Protein AF-A0A5S5B6H4-F1 (afdb_monomer_lite)

Radius of gyration: 33.31 Å; chains: 1; bounding box: 73×46×117 Å

Structure (mmCIF, N/CA/C/O backbone):
data_AF-A0A5S5B6H4-F1
#
_entry.id   AF-A0A5S5B6H4-F1
#
loop_
_atom_site.group_PDB
_atom_site.id
_atom_site.type_symbol
_atom_site.label_atom_id
_atom_site.label_alt_id
_atom_site.label_comp_id
_atom_site.label_asym_id
_atom_site.label_entity_id
_atom_site.label_seq_id
_atom_site.pdbx_PDB_ins_code
_atom_site.Cartn_x
_atom_site.Cartn_y
_atom_site.Cartn_z
_atom_site.occupancy
_atom_site.B_iso_or_equiv
_atom_site.auth_seq_id
_atom_site.auth_comp_id
_atom_site.auth_asym_id
_atom_site.auth_atom_id
_atom_site.pdbx_PDB_model_num
ATOM 1 N N . MET A 1 1 ? -49.833 -17.329 54.588 1.00 38.34 1 MET A N 1
ATOM 2 C CA . MET A 1 1 ? -49.800 -16.868 53.181 1.00 38.34 1 MET A CA 1
ATOM 3 C C . MET A 1 1 ? -48.352 -16.816 52.715 1.00 38.34 1 MET A C 1
ATOM 5 O O . MET A 1 1 ? -47.607 -15.963 53.179 1.00 38.34 1 MET A O 1
ATOM 9 N N . LYS A 1 2 ? -47.932 -17.776 51.884 1.00 35.75 2 LYS A N 1
ATOM 10 C CA . LYS A 1 2 ? -46.598 -17.816 51.267 1.00 35.75 2 LYS A CA 1
ATOM 11 C C . LYS A 1 2 ? -46.615 -16.893 50.040 1.00 35.75 2 LYS A C 1
ATOM 13 O O . LYS A 1 2 ? -47.523 -17.014 49.225 1.00 35.75 2 LYS A O 1
ATOM 18 N N . LYS A 1 3 ? -45.666 -15.957 49.933 1.00 39.16 3 LYS A N 1
ATOM 19 C CA . LYS A 1 3 ? -45.460 -15.142 48.725 1.00 39.16 3 LYS A CA 1
ATOM 20 C C . LYS A 1 3 ? -44.592 -15.939 47.754 1.00 39.16 3 LYS A C 1
ATOM 22 O O . LYS A 1 3 ? -43.406 -16.125 48.003 1.00 39.16 3 LYS A O 1
ATOM 27 N N . GLU A 1 4 ? -45.201 -16.414 46.679 1.00 37.88 4 GLU A N 1
ATOM 28 C CA . GLU A 1 4 ? -44.508 -16.956 45.513 1.00 37.88 4 GLU A CA 1
ATOM 29 C C . GLU A 1 4 ? -43.954 -15.787 44.691 1.00 37.88 4 GLU A C 1
ATOM 31 O O . GLU A 1 4 ? -44.701 -14.984 44.134 1.00 37.88 4 GLU A O 1
ATOM 36 N N . ILE A 1 5 ? -42.628 -15.660 44.664 1.00 44.09 5 ILE A N 1
ATOM 37 C CA . ILE A 1 5 ? -41.914 -14.759 43.759 1.00 44.09 5 ILE A CA 1
ATOM 38 C C . ILE A 1 5 ? -41.664 -15.562 42.483 1.00 44.09 5 ILE A C 1
ATOM 40 O O . ILE A 1 5 ? -40.770 -16.404 42.438 1.00 44.09 5 ILE A O 1
ATOM 44 N N . GLN A 1 6 ? -42.482 -15.331 41.457 1.00 41.47 6 GLN A N 1
ATOM 45 C CA . GLN A 1 6 ? -42.225 -15.853 40.118 1.00 41.47 6 GLN A CA 1
ATOM 46 C C . GLN A 1 6 ? -41.026 -15.104 39.519 1.00 41.47 6 GLN A C 1
ATOM 48 O O . GLN A 1 6 ? -41.105 -13.914 39.216 1.00 41.47 6 GLN A O 1
ATOM 53 N N . ALA A 1 7 ? -39.897 -15.801 39.384 1.00 40.38 7 ALA A N 1
ATOM 54 C CA . ALA A 1 7 ? -38.716 -15.308 38.688 1.00 40.38 7 ALA A CA 1
ATOM 55 C C . ALA A 1 7 ? -38.906 -15.453 37.167 1.00 40.38 7 ALA A C 1
ATOM 57 O O . ALA A 1 7 ? -38.916 -16.556 36.622 1.00 40.38 7 ALA A O 1
ATOM 58 N N . GLU A 1 8 ? -39.060 -14.318 36.491 1.00 40.09 8 GLU A N 1
ATOM 59 C CA . GLU A 1 8 ? -39.088 -14.178 35.032 1.00 40.09 8 GLU A CA 1
ATOM 60 C C . GLU A 1 8 ? -37.675 -14.439 34.441 1.00 40.09 8 GLU A C 1
ATOM 62 O O . GLU A 1 8 ? -36.687 -13.920 34.974 1.00 40.09 8 GLU A O 1
ATOM 67 N N . PRO A 1 9 ? -37.508 -15.213 33.347 1.00 42.47 9 PRO A N 1
ATOM 68 C CA . PRO A 1 9 ? -36.191 -15.606 32.846 1.00 42.47 9 PRO A CA 1
ATOM 69 C C . PRO A 1 9 ? -35.570 -14.500 31.974 1.00 42.47 9 PRO A C 1
ATOM 71 O O . PRO A 1 9 ? -35.533 -14.588 30.747 1.00 42.47 9 PRO A O 1
ATOM 74 N N . ARG A 1 10 ? -35.041 -13.445 32.598 1.00 47.53 10 ARG A N 1
ATOM 75 C CA . ARG A 1 10 ? -34.295 -12.375 31.913 1.00 47.53 10 ARG A CA 1
ATOM 76 C C . ARG A 1 10 ? -32.783 -12.625 31.920 1.00 47.53 10 ARG A C 1
ATOM 78 O O . ARG A 1 10 ? -32.100 -11.954 32.677 1.00 47.53 10 ARG A O 1
ATOM 85 N N . ASP A 1 11 ? -32.230 -13.524 31.090 1.00 48.94 11 ASP A N 1
ATOM 86 C CA . ASP A 1 11 ? -30.774 -13.411 30.786 1.00 48.94 11 ASP A CA 1
ATOM 87 C C . ASP A 1 11 ? -30.171 -14.210 29.605 1.00 48.94 11 ASP A C 1
ATOM 89 O O . ASP A 1 11 ? -28.954 -14.212 29.431 1.00 48.94 11 ASP A O 1
ATOM 93 N N . LYS A 1 12 ? -30.943 -14.915 28.764 1.00 47.56 12 LYS A N 1
ATOM 94 C CA . LYS A 1 12 ? -30.330 -15.706 27.664 1.00 47.56 12 LYS A CA 1
ATOM 95 C C . LYS A 1 12 ? -30.141 -14.919 26.360 1.00 47.56 12 LYS A C 1
ATOM 97 O O . LYS A 1 12 ? -29.149 -15.105 25.664 1.00 47.56 12 LYS A O 1
ATOM 102 N N . THR A 1 13 ? -31.033 -13.979 26.051 1.00 43.03 13 THR A N 1
ATOM 103 C CA . THR A 1 13 ? -31.027 -13.261 24.761 1.00 43.03 13 THR A CA 1
ATOM 104 C C . THR A 1 13 ? -29.988 -12.130 24.695 1.00 43.03 13 THR A C 1
ATOM 106 O O . THR A 1 13 ? -29.418 -11.885 23.635 1.00 43.03 13 THR A O 1
ATOM 109 N N . ARG A 1 14 ? -29.662 -11.477 25.825 1.00 38.38 14 ARG A N 1
ATOM 110 C CA . ARG A 1 14 ? -28.634 -10.413 25.885 1.00 38.38 14 ARG A CA 1
ATOM 111 C C . ARG A 1 14 ? -27.201 -10.946 25.755 1.00 38.38 14 ARG A C 1
ATOM 113 O O . ARG A 1 14 ? -26.386 -10.299 25.104 1.00 38.38 14 ARG A O 1
ATOM 120 N N . ARG A 1 15 ? -26.903 -12.133 26.303 1.00 43.38 15 ARG A N 1
ATOM 121 C CA . ARG A 1 15 ? -25.577 -12.775 26.174 1.00 43.38 15 ARG A CA 1
ATOM 122 C C . ARG A 1 15 ? -25.281 -13.236 24.744 1.00 43.38 15 ARG A C 1
ATOM 124 O O . ARG A 1 15 ? -24.154 -13.105 24.283 1.00 43.38 15 ARG A O 1
ATOM 131 N N . ASN A 1 16 ? -26.295 -13.699 24.011 1.00 46.00 16 ASN A N 1
ATOM 132 C CA . ASN A 1 16 ? -26.115 -14.152 22.627 1.00 46.00 16 ASN A CA 1
ATOM 133 C C . ASN A 1 16 ? -25.945 -12.987 21.636 1.00 46.00 16 ASN A C 1
ATOM 135 O O . ASN A 1 16 ? -25.190 -13.118 20.673 1.00 46.00 16 ASN A O 1
ATOM 139 N N . MET A 1 17 ? -26.582 -11.832 21.883 1.00 42.19 17 MET A N 1
ATOM 140 C CA . MET A 1 17 ? -26.347 -10.634 21.067 1.00 42.19 17 MET A CA 1
ATOM 141 C C . MET A 1 17 ? -24.938 -10.061 21.257 1.00 42.19 17 MET A C 1
ATOM 143 O O . MET A 1 17 ? -24.352 -9.623 20.270 1.00 42.19 17 MET A O 1
ATOM 147 N N . SER A 1 18 ? -24.355 -10.118 22.465 1.00 62.06 18 SER A N 1
ATOM 148 C CA . SER A 1 18 ? -22.974 -9.653 22.660 1.00 62.06 18 SER A CA 1
ATOM 149 C C . SER A 1 18 ? -21.969 -10.572 21.963 1.00 62.06 18 SER A C 1
ATOM 151 O O . SER A 1 18 ? -21.082 -10.068 21.281 1.00 62.06 18 SER A O 1
ATOM 153 N N . ALA A 1 19 ? -22.150 -11.896 22.038 1.00 60.03 19 ALA A N 1
ATOM 154 C CA . ALA A 1 19 ? -21.276 -12.855 21.365 1.00 60.03 19 ALA A CA 1
ATOM 155 C C . ALA A 1 19 ? -21.307 -12.690 19.837 1.00 60.03 19 ALA A C 1
ATOM 157 O O . ALA A 1 19 ? -20.254 -12.589 19.216 1.00 60.03 19 ALA A O 1
ATOM 158 N N . ALA A 1 20 ? -22.496 -12.575 19.232 1.00 65.06 20 ALA A N 1
ATOM 159 C CA . ALA A 1 20 ? -22.624 -12.365 17.788 1.00 65.06 20 ALA A CA 1
ATOM 160 C C . ALA A 1 20 ? -22.017 -11.024 17.331 1.00 65.06 20 ALA A C 1
ATOM 162 O O . ALA A 1 20 ? -21.309 -10.980 16.329 1.00 65.06 20 ALA A O 1
ATOM 163 N N . GLN A 1 21 ? -22.230 -9.940 18.086 1.00 67.00 21 GLN A N 1
ATOM 164 C CA . GLN A 1 21 ? -21.616 -8.635 17.804 1.00 67.00 21 GLN A CA 1
ATOM 165 C C . GLN A 1 21 ? -20.089 -8.660 17.945 1.00 67.00 21 GLN A C 1
ATOM 167 O O . GLN A 1 21 ? -19.394 -8.026 17.158 1.00 67.00 21 GLN A O 1
ATOM 172 N N . HIS A 1 22 ? -19.560 -9.408 18.916 1.00 68.31 22 HIS A N 1
ATOM 173 C CA . HIS A 1 22 ? -18.116 -9.572 19.089 1.00 68.31 22 HIS A CA 1
ATOM 174 C C . HIS A 1 22 ? -17.508 -10.406 17.957 1.00 68.31 22 HIS A C 1
ATOM 176 O O . HIS A 1 22 ? -16.483 -10.008 17.406 1.00 68.31 22 HIS A O 1
ATOM 182 N N . VAL A 1 23 ? -18.161 -11.506 17.560 1.00 69.69 23 VAL A N 1
ATOM 183 C CA . VAL A 1 23 ? -17.739 -12.354 16.429 1.00 69.69 23 VAL A CA 1
ATOM 184 C C . VAL A 1 23 ? -17.706 -11.567 15.117 1.00 69.69 23 VAL A C 1
ATOM 186 O O . VAL A 1 23 ? -16.797 -11.747 14.313 1.00 69.69 23 VAL A O 1
ATOM 189 N N . MET A 1 24 ? -18.662 -10.657 14.925 1.00 80.19 24 MET A N 1
ATOM 190 C CA . MET A 1 24 ? -18.758 -9.815 13.730 1.00 80.19 24 MET A CA 1
ATOM 191 C C . MET A 1 24 ? -17.947 -8.516 13.811 1.00 80.19 24 MET A C 1
ATOM 193 O O . MET A 1 24 ? -18.033 -7.696 12.896 1.00 80.19 24 MET A O 1
ATOM 197 N N . SER A 1 25 ? -17.172 -8.300 14.879 1.00 84.88 25 SER A N 1
ATOM 198 C CA . SER A 1 25 ? -16.332 -7.106 14.972 1.00 84.88 25 SER A CA 1
ATOM 199 C C . SER A 1 25 ? -15.226 -7.145 13.901 1.00 84.88 25 SER A C 1
ATOM 201 O O . SER A 1 25 ? -14.534 -8.165 13.771 1.00 84.88 25 SER A O 1
ATOM 203 N N . PRO A 1 26 ? -15.043 -6.069 13.110 1.00 87.81 26 PRO A N 1
ATOM 204 C CA . PRO A 1 26 ? -14.007 -6.011 12.076 1.00 87.81 26 PRO A CA 1
ATOM 205 C C . PRO A 1 26 ? -12.599 -6.298 12.612 1.00 87.81 26 PRO A C 1
ATOM 207 O O . PRO A 1 26 ? -11.763 -6.873 11.909 1.00 87.81 26 PRO A O 1
ATOM 210 N N . GLU A 1 27 ? -12.340 -5.934 13.867 1.00 90.12 27 GLU A N 1
ATOM 211 C CA . GLU A 1 27 ? -11.060 -6.118 14.543 1.00 90.12 27 GLU A CA 1
ATOM 212 C C . GLU A 1 27 ? -10.795 -7.587 14.868 1.00 90.12 27 GLU A C 1
ATOM 214 O O . GLU A 1 27 ? -9.679 -8.053 14.661 1.00 90.12 27 GLU A O 1
ATOM 219 N N . LEU A 1 28 ? -11.802 -8.347 15.313 1.00 87.00 28 LEU A N 1
ATOM 220 C CA . LEU A 1 28 ? -11.646 -9.782 15.576 1.00 87.00 28 LEU A CA 1
ATOM 221 C C . LEU A 1 28 ? -11.421 -10.578 14.294 1.00 87.00 28 LEU A C 1
ATOM 223 O O . LEU A 1 28 ? -10.560 -11.461 14.264 1.00 87.00 28 LEU A O 1
ATOM 227 N N . LEU A 1 29 ? -12.151 -10.246 13.228 1.00 87.88 29 LEU A N 1
ATOM 228 C CA . LEU A 1 29 ? -11.937 -10.864 11.920 1.00 87.88 29 LEU A CA 1
ATOM 229 C C . LEU A 1 29 ? -10.523 -10.568 11.403 1.00 87.88 29 LEU A C 1
ATOM 231 O O . LEU A 1 29 ? -9.814 -11.484 10.987 1.00 87.88 29 LEU A O 1
ATOM 235 N N . SER A 1 30 ? -10.082 -9.312 11.498 1.00 88.75 30 SER A N 1
ATOM 236 C CA . SER A 1 30 ? -8.736 -8.906 11.078 1.00 88.75 30 SER A CA 1
ATOM 237 C C . SER A 1 30 ? -7.644 -9.567 11.924 1.00 88.75 30 SER A C 1
ATOM 239 O O . SER A 1 30 ? -6.687 -10.095 11.364 1.00 88.75 30 SER A O 1
ATOM 241 N N . ALA A 1 31 ? -7.803 -9.610 13.250 1.00 87.38 31 ALA A N 1
ATOM 242 C CA . ALA A 1 31 ? -6.876 -10.284 14.158 1.00 87.38 31 ALA A CA 1
ATOM 243 C C . ALA A 1 31 ? -6.750 -11.777 13.829 1.00 87.38 31 ALA A C 1
ATOM 245 O O . ALA A 1 31 ? -5.640 -12.286 13.721 1.00 87.38 31 ALA A O 1
ATOM 246 N N . SER A 1 32 ? -7.873 -12.456 13.576 1.00 85.69 32 SER A N 1
ATOM 247 C CA . SER A 1 32 ? -7.883 -13.879 13.208 1.00 85.69 32 SER A CA 1
ATOM 248 C C . SER A 1 32 ? -7.101 -14.140 11.917 1.00 85.69 32 SER A C 1
ATOM 250 O O . SER A 1 32 ? -6.318 -15.087 11.837 1.00 85.69 32 SER A O 1
ATOM 252 N N . VAL A 1 33 ? -7.27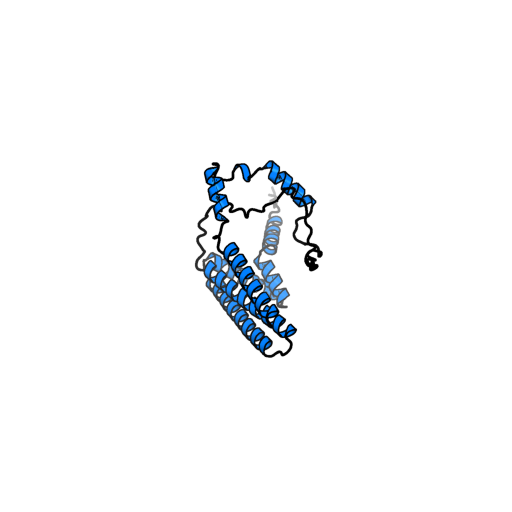0 -13.276 10.909 1.00 87.19 33 VAL A N 1
ATOM 253 C CA . VAL A 1 33 ? -6.517 -13.366 9.648 1.00 87.19 33 VAL A CA 1
ATOM 254 C C . VAL A 1 33 ? -5.030 -13.082 9.869 1.00 87.19 33 VAL A C 1
ATOM 256 O O . VAL A 1 33 ? -4.197 -13.799 9.322 1.00 87.19 33 VAL A O 1
ATOM 259 N N . ILE A 1 34 ? -4.674 -12.083 10.683 1.00 86.06 34 ILE A N 1
ATOM 260 C CA . ILE A 1 34 ? -3.275 -11.759 11.013 1.00 86.06 34 ILE A CA 1
ATOM 261 C C . ILE A 1 34 ? -2.595 -12.953 11.692 1.00 86.06 34 ILE A C 1
ATOM 263 O O . ILE A 1 34 ? -1.520 -13.369 11.254 1.00 86.06 34 ILE A O 1
ATOM 267 N N . THR A 1 35 ? -3.235 -13.551 12.698 1.00 85.25 35 THR A N 1
ATOM 268 C CA . THR A 1 35 ? -2.724 -14.738 13.398 1.00 85.25 35 THR A CA 1
ATOM 269 C C . THR A 1 35 ? -2.501 -15.900 12.429 1.00 85.25 35 THR A C 1
ATOM 271 O O . THR A 1 35 ? -1.440 -16.525 12.454 1.00 85.25 35 THR A O 1
ATOM 274 N N . ALA A 1 36 ? -3.438 -16.131 11.502 1.00 84.88 36 ALA A N 1
ATOM 275 C CA . ALA A 1 36 ? -3.305 -17.165 10.477 1.00 84.88 36 ALA A CA 1
ATOM 276 C C . ALA A 1 36 ? -2.159 -16.883 9.483 1.00 84.88 36 ALA A C 1
ATOM 278 O O . ALA A 1 36 ? -1.377 -17.783 9.171 1.00 84.88 36 ALA A O 1
ATOM 279 N N . CYS A 1 37 ? -2.021 -15.642 9.008 1.00 84.38 37 CYS A N 1
ATOM 280 C CA . CYS A 1 37 ? -0.981 -15.241 8.054 1.00 84.38 37 CYS A CA 1
ATOM 281 C C . CYS A 1 37 ? 0.431 -15.311 8.648 1.00 84.38 37 CYS A C 1
ATOM 283 O O . CYS A 1 37 ? 1.379 -15.666 7.945 1.00 84.38 37 CYS A O 1
ATOM 285 N N . HIS A 1 38 ? 0.574 -14.987 9.933 1.00 83.38 38 HIS A N 1
ATOM 286 C CA . HIS A 1 38 ? 1.864 -14.947 10.621 1.00 83.38 38 HIS A CA 1
ATOM 287 C C . HIS A 1 38 ? 2.182 -16.219 11.423 1.00 83.38 38 HIS A C 1
ATOM 289 O O . HIS A 1 38 ? 3.258 -16.289 12.010 1.00 83.38 38 HIS A O 1
ATOM 295 N N . LYS A 1 39 ? 1.298 -17.234 11.404 1.00 81.81 39 LYS A N 1
ATOM 296 C CA . LYS A 1 39 ? 1.420 -18.488 12.179 1.00 81.81 39 LYS A CA 1
ATOM 297 C C . LYS A 1 39 ? 1.671 -18.240 13.672 1.00 81.81 39 LYS A C 1
ATOM 299 O O . LYS A 1 39 ? 2.553 -18.852 14.267 1.00 81.81 39 LYS A O 1
ATOM 304 N N . LEU A 1 40 ? 0.924 -17.304 14.240 1.00 76.69 40 LEU A N 1
ATOM 305 C CA . LEU A 1 40 ? 1.027 -16.933 15.649 1.00 76.69 40 LEU A CA 1
ATOM 306 C C . LEU A 1 40 ? 0.085 -17.787 16.499 1.00 76.69 40 LEU A C 1
ATOM 308 O O . LEU A 1 40 ? -0.860 -18.384 15.977 1.00 76.69 40 LEU A O 1
ATOM 312 N N . ASP A 1 41 ? 0.319 -17.815 17.807 1.00 80.88 41 ASP A N 1
ATOM 313 C CA . ASP A 1 41 ? -0.537 -18.552 18.725 1.00 80.88 41 ASP A CA 1
ATOM 314 C C . ASP A 1 41 ? -1.907 -17.874 18.871 1.00 80.88 41 ASP A C 1
ATOM 316 O O . ASP A 1 41 ? -2.040 -16.651 18.973 1.00 80.88 41 ASP A O 1
ATOM 320 N N . ASN A 1 42 ? -2.964 -18.688 18.921 1.00 76.88 42 ASN A N 1
ATOM 321 C CA . ASN A 1 42 ? -4.337 -18.193 19.061 1.00 76.88 42 ASN A CA 1
ATOM 322 C C . ASN A 1 42 ? -4.590 -17.494 20.412 1.00 76.88 42 ASN A C 1
ATOM 324 O O . ASN A 1 42 ? -5.575 -16.767 20.545 1.00 76.88 42 ASN A O 1
ATOM 328 N N . SER A 1 43 ? -3.712 -17.689 21.403 1.00 77.81 43 SER A N 1
ATOM 329 C CA . SER A 1 43 ? -3.737 -16.968 22.683 1.00 77.81 43 SER A CA 1
ATOM 330 C C . SER A 1 43 ? -3.579 -15.458 22.512 1.00 77.81 43 SER A C 1
ATOM 332 O O . SER A 1 43 ? -4.104 -14.692 23.319 1.00 77.81 43 SER A O 1
ATOM 334 N N . ASP A 1 44 ? -2.928 -15.024 21.433 1.00 79.31 44 ASP A N 1
ATOM 335 C CA . ASP A 1 44 ? -2.567 -13.623 21.225 1.00 79.31 44 ASP A CA 1
ATOM 336 C C . ASP A 1 44 ? -3.663 -12.834 20.499 1.00 79.31 44 ASP A C 1
ATOM 338 O O . ASP A 1 44 ? -3.607 -11.603 20.429 1.00 79.31 44 ASP A O 1
ATOM 342 N N . ILE A 1 45 ? -4.703 -13.515 19.993 1.00 83.56 45 ILE A N 1
ATOM 343 C CA . ILE A 1 45 ? -5.808 -12.896 19.240 1.00 83.56 45 ILE A CA 1
ATOM 344 C C . ILE A 1 45 ? -6.451 -11.766 20.050 1.00 83.56 45 ILE A C 1
ATOM 346 O O . ILE A 1 45 ? -6.728 -10.700 19.504 1.00 83.56 45 ILE A O 1
ATOM 350 N N . ALA A 1 46 ? -6.649 -11.954 21.357 1.00 84.94 46 ALA A N 1
ATOM 351 C CA . ALA A 1 46 ? -7.223 -10.922 22.222 1.00 84.94 46 ALA A CA 1
ATOM 352 C C . ALA A 1 46 ? -6.338 -9.661 22.307 1.00 84.94 46 ALA A C 1
ATOM 354 O O . ALA A 1 46 ? -6.856 -8.538 22.317 1.00 84.94 46 ALA A O 1
ATOM 355 N N . GLY A 1 47 ? -5.012 -9.837 22.314 1.00 87.75 47 GLY A N 1
ATOM 356 C CA . GLY A 1 47 ? -4.046 -8.740 22.256 1.00 87.75 47 GLY A CA 1
ATOM 357 C C . GLY A 1 47 ? -4.140 -7.979 20.935 1.00 87.75 47 GLY A C 1
ATOM 358 O O . GLY A 1 47 ? -4.295 -6.759 20.938 1.00 87.75 47 GLY A O 1
ATOM 359 N N . TYR A 1 48 ? -4.175 -8.697 19.809 1.00 87.25 48 TYR A N 1
ATOM 360 C CA . TYR A 1 48 ? -4.339 -8.091 18.484 1.00 87.25 48 TYR A CA 1
ATOM 361 C C . TYR A 1 48 ? -5.664 -7.350 18.324 1.00 87.25 48 TYR A C 1
ATOM 363 O O . TYR A 1 48 ? -5.686 -6.259 17.764 1.00 87.25 48 TYR A O 1
ATOM 371 N N . VAL A 1 49 ? -6.767 -7.893 18.844 1.00 89.81 49 VAL A N 1
ATOM 372 C CA . VAL A 1 49 ? -8.062 -7.195 18.835 1.00 89.81 49 VAL A CA 1
ATOM 373 C C . VAL A 1 49 ? -7.982 -5.885 19.607 1.00 89.81 49 VAL A C 1
ATOM 375 O O . VAL A 1 49 ? -8.509 -4.872 19.149 1.00 89.81 49 VAL A O 1
ATOM 378 N N . THR A 1 50 ? -7.329 -5.893 20.768 1.00 90.38 50 THR A N 1
ATOM 379 C CA . THR A 1 50 ? -7.168 -4.690 21.595 1.00 90.38 50 THR A CA 1
ATOM 380 C C . THR A 1 50 ? -6.336 -3.637 20.866 1.00 90.38 50 THR A C 1
ATOM 382 O O . THR A 1 50 ? -6.751 -2.482 20.776 1.00 90.38 50 THR A O 1
ATOM 385 N N . GLU A 1 51 ? -5.227 -4.051 20.260 1.00 92.00 51 GLU A N 1
ATOM 386 C CA . GLU A 1 51 ? -4.347 -3.177 19.484 1.00 92.00 51 GLU A CA 1
ATOM 387 C C . GLU A 1 51 ? -5.047 -2.607 18.235 1.00 92.00 51 GLU A C 1
ATOM 389 O O . GLU A 1 51 ? -4.980 -1.408 17.967 1.00 92.00 51 GLU A O 1
ATOM 394 N N . LEU A 1 52 ? -5.792 -3.428 17.487 1.00 91.19 52 LEU A N 1
ATOM 395 C CA . LEU A 1 52 ? -6.556 -2.974 16.319 1.00 91.19 52 LEU A CA 1
ATOM 396 C C . LEU A 1 52 ? -7.648 -1.968 16.703 1.00 91.19 52 LEU A C 1
ATOM 398 O O . LEU A 1 52 ? -7.828 -0.969 16.005 1.00 91.19 52 LEU A O 1
ATOM 402 N N . LYS A 1 53 ? -8.334 -2.184 17.833 1.00 91.75 53 LYS A N 1
ATOM 403 C CA . LYS A 1 53 ? -9.302 -1.218 18.376 1.00 91.75 53 LYS A CA 1
ATOM 404 C C . LYS A 1 53 ? -8.630 0.097 18.751 1.00 91.75 53 LYS A C 1
ATOM 406 O O . LYS A 1 53 ? -9.162 1.161 18.444 1.00 91.75 53 LYS A O 1
ATOM 411 N N . GLN A 1 54 ? -7.461 0.041 19.390 1.00 92.25 54 GLN A N 1
ATOM 412 C CA . GLN A 1 54 ? -6.700 1.240 19.735 1.00 92.25 54 GLN A CA 1
ATOM 413 C C . GLN A 1 54 ? -6.313 2.030 18.481 1.00 92.25 54 GLN A C 1
ATOM 415 O O . GLN A 1 54 ? -6.545 3.234 18.423 1.00 92.25 54 GLN A O 1
ATOM 420 N N . GLN A 1 55 ? -5.815 1.353 17.448 1.00 92.44 55 GLN A N 1
ATOM 421 C CA . GLN A 1 55 ? -5.444 1.989 16.183 1.00 92.44 55 GLN A CA 1
ATOM 422 C C . GLN A 1 55 ? -6.643 2.613 15.460 1.00 92.44 55 GLN A C 1
ATOM 424 O O . GLN A 1 55 ? -6.526 3.718 14.931 1.00 92.44 55 GLN A O 1
ATOM 429 N N . ALA A 1 56 ? -7.796 1.936 15.451 1.00 90.38 56 ALA A N 1
ATOM 430 C CA . ALA A 1 56 ? -9.027 2.491 14.891 1.00 90.38 56 ALA A CA 1
ATOM 431 C C . ALA A 1 56 ? -9.463 3.755 15.652 1.00 90.38 56 ALA A C 1
ATOM 433 O O . ALA A 1 56 ? -9.770 4.778 15.039 1.00 90.38 56 ALA A O 1
ATOM 434 N N . ASN A 1 57 ? -9.408 3.719 16.986 1.00 91.62 57 ASN A N 1
ATOM 435 C CA . ASN A 1 57 ? -9.736 4.867 17.829 1.00 91.62 57 ASN A CA 1
ATOM 436 C C . ASN A 1 57 ? -8.774 6.048 17.622 1.00 91.62 57 ASN A C 1
ATOM 438 O O . ASN A 1 57 ? -9.235 7.186 17.593 1.00 91.62 57 ASN A O 1
ATOM 442 N N . SER A 1 58 ? -7.474 5.807 17.421 1.00 90.94 58 SER A N 1
ATOM 443 C CA . SER A 1 58 ? -6.505 6.863 17.080 1.00 90.94 58 SER A CA 1
ATOM 444 C C . SER A 1 58 ? -6.875 7.577 15.778 1.00 90.94 58 SER A C 1
ATOM 446 O O . SER A 1 58 ? -6.879 8.805 15.730 1.00 90.94 58 SER A O 1
ATOM 448 N N . ILE A 1 59 ? -7.283 6.832 14.746 1.00 89.12 59 ILE A N 1
ATOM 449 C CA . ILE A 1 59 ? -7.738 7.426 13.478 1.00 89.12 59 ILE A CA 1
ATOM 450 C C . ILE A 1 59 ? -9.016 8.249 13.696 1.00 89.12 59 ILE A C 1
ATOM 452 O O . ILE A 1 59 ? -9.128 9.360 13.180 1.00 89.12 59 ILE A O 1
ATOM 456 N N . HIS A 1 60 ? -9.963 7.755 14.504 1.00 89.44 60 HIS A N 1
ATOM 457 C CA . HIS A 1 60 ? -11.156 8.524 14.883 1.00 89.44 60 HIS A CA 1
ATOM 458 C C . HIS A 1 60 ? -10.827 9.792 15.686 1.00 89.44 60 HIS A C 1
ATOM 460 O O . HIS A 1 60 ? -11.555 10.777 15.589 1.00 89.44 60 HIS A O 1
ATOM 466 N N . ALA A 1 61 ? -9.716 9.793 16.426 1.00 91.00 61 ALA A N 1
ATOM 467 C CA . ALA A 1 61 ? -9.166 10.959 17.114 1.00 91.00 61 ALA A CA 1
ATOM 468 C C . ALA A 1 61 ? -8.330 11.877 16.197 1.00 91.00 61 ALA A C 1
ATOM 470 O O . ALA A 1 61 ? -7.663 12.787 16.687 1.00 91.00 61 ALA A O 1
ATOM 471 N N . ASN A 1 62 ? -8.389 11.671 14.876 1.00 87.62 62 ASN A N 1
ATOM 472 C CA . ASN A 1 62 ? -7.674 12.445 13.861 1.00 87.62 62 ASN A CA 1
ATOM 473 C C . ASN A 1 62 ? -6.137 12.309 13.928 1.00 87.62 62 ASN A C 1
ATOM 475 O O . ASN A 1 62 ? -5.414 13.174 13.431 1.00 87.62 62 ASN A O 1
ATOM 479 N N . ASP A 1 63 ? -5.630 11.222 14.520 1.00 90.69 63 ASP A N 1
ATOM 480 C CA . ASP A 1 63 ? -4.208 10.873 14.510 1.00 90.69 63 ASP A CA 1
ATOM 481 C C . ASP A 1 63 ? -3.871 10.012 13.281 1.00 90.69 63 ASP A C 1
ATOM 483 O O . ASP A 1 63 ? -4.269 8.850 13.166 1.00 90.69 63 ASP A O 1
ATOM 487 N N . MET A 1 64 ? -3.103 10.597 12.360 1.00 90.50 64 MET A N 1
ATOM 488 C CA . MET A 1 64 ? -2.643 9.957 11.122 1.00 90.50 64 MET A CA 1
ATOM 489 C C . MET A 1 64 ? -1.186 9.476 11.184 1.00 90.50 64 MET A C 1
ATOM 491 O O . MET A 1 64 ? -0.681 8.933 10.199 1.00 90.50 64 MET A O 1
ATOM 495 N N . SER A 1 65 ? -0.505 9.603 12.327 1.00 92.25 65 SER A N 1
ATOM 496 C CA . SER A 1 65 ? 0.928 9.298 12.469 1.00 92.25 65 SER A CA 1
ATOM 497 C C . SER A 1 65 ? 1.295 7.874 12.028 1.00 92.25 65 SER A C 1
ATOM 499 O O . SER A 1 65 ? 2.268 7.662 11.294 1.00 92.25 65 SER A O 1
ATOM 501 N N . ARG A 1 66 ? 0.489 6.881 12.420 1.00 91.69 66 ARG A N 1
ATOM 502 C CA . ARG A 1 66 ? 0.731 5.472 12.097 1.00 91.69 66 ARG A CA 1
ATOM 503 C C . ARG A 1 66 ? 0.508 5.149 10.611 1.00 91.69 66 ARG A C 1
ATOM 505 O O . ARG A 1 66 ? 1.431 4.592 10.013 1.00 91.69 66 ARG A O 1
ATOM 512 N N . PRO A 1 67 ? -0.637 5.483 9.978 1.00 91.94 67 PRO A N 1
ATOM 513 C CA . PRO A 1 67 ? -0.797 5.336 8.530 1.00 91.94 67 PRO A CA 1
ATOM 514 C C . PRO A 1 67 ? 0.281 6.062 7.715 1.00 91.94 67 PRO A C 1
ATOM 516 O O . PRO A 1 67 ? 0.778 5.500 6.740 1.00 91.94 67 PRO A O 1
ATOM 519 N N . GLU A 1 68 ? 0.691 7.268 8.124 1.00 93.12 68 GLU A N 1
ATOM 520 C CA . GLU A 1 68 ? 1.771 8.010 7.462 1.00 93.12 68 GLU A CA 1
ATOM 521 C C . GLU A 1 68 ? 3.097 7.251 7.514 1.00 93.12 68 GLU A C 1
ATOM 523 O O . GLU A 1 68 ? 3.724 7.017 6.479 1.00 93.12 68 GLU A O 1
ATOM 528 N N . THR A 1 69 ? 3.488 6.809 8.710 1.00 94.50 69 THR A N 1
ATOM 529 C CA . THR A 1 69 ? 4.711 6.025 8.922 1.00 94.50 69 THR A CA 1
ATOM 530 C C . THR A 1 69 ? 4.677 4.735 8.104 1.00 94.50 69 THR A C 1
ATOM 532 O O . THR A 1 69 ? 5.662 4.385 7.453 1.00 94.50 69 THR A O 1
ATOM 535 N N . MET A 1 70 ? 3.527 4.053 8.072 1.00 94.75 70 MET A N 1
ATOM 536 C CA . MET A 1 70 ? 3.334 2.831 7.293 1.00 94.75 70 MET A CA 1
ATOM 537 C C . MET A 1 70 ? 3.511 3.077 5.789 1.00 94.75 70 MET A C 1
ATOM 539 O O . MET A 1 70 ? 4.248 2.337 5.139 1.00 94.75 70 MET A O 1
ATOM 543 N N . LEU A 1 71 ? 2.873 4.109 5.227 1.00 95.06 71 LEU A N 1
ATOM 544 C CA . LEU A 1 71 ? 2.972 4.414 3.795 1.00 95.06 71 LEU A CA 1
ATOM 545 C C . LEU A 1 71 ? 4.385 4.872 3.405 1.00 95.06 71 LEU A C 1
ATOM 547 O O . LEU A 1 71 ? 4.882 4.473 2.353 1.00 95.06 71 LEU A O 1
ATOM 551 N N . ILE A 1 72 ? 5.068 5.644 4.256 1.00 94.81 72 ILE A N 1
ATOM 552 C CA . ILE A 1 72 ? 6.470 6.036 4.039 1.00 94.81 72 ILE A CA 1
ATOM 553 C C . ILE A 1 72 ? 7.382 4.802 4.050 1.00 94.81 72 ILE A C 1
ATOM 555 O O . ILE A 1 72 ? 8.185 4.620 3.133 1.00 94.81 72 ILE A O 1
ATOM 559 N N . ALA A 1 73 ? 7.229 3.912 5.035 1.00 95.00 73 ALA A N 1
ATOM 560 C CA . ALA A 1 73 ? 8.002 2.673 5.105 1.00 95.00 73 ALA A CA 1
ATOM 561 C C . ALA A 1 73 ? 7.758 1.774 3.878 1.00 95.00 73 ALA A C 1
ATOM 563 O O . ALA A 1 73 ? 8.705 1.231 3.306 1.00 95.00 73 ALA A O 1
ATOM 564 N N . GLN A 1 74 ? 6.505 1.662 3.420 1.00 96.94 74 GLN A N 1
ATOM 565 C CA . GLN A 1 74 ? 6.160 0.937 2.193 1.00 96.94 74 GLN A CA 1
ATOM 566 C C . GLN A 1 74 ? 6.794 1.567 0.947 1.00 96.94 74 GLN A C 1
ATOM 568 O O . GLN A 1 74 ? 7.303 0.840 0.094 1.00 96.94 74 GLN A O 1
ATOM 573 N N . ALA A 1 75 ? 6.800 2.900 0.842 1.00 95.25 75 ALA A N 1
ATOM 574 C CA . ALA A 1 75 ? 7.438 3.609 -0.264 1.00 95.25 75 ALA A CA 1
ATOM 575 C C . ALA A 1 75 ? 8.949 3.319 -0.319 1.00 95.25 75 ALA A C 1
ATOM 577 O O . ALA A 1 75 ? 9.464 2.986 -1.387 1.00 95.25 75 ALA A O 1
ATOM 578 N N . HIS A 1 76 ? 9.640 3.345 0.826 1.00 96.44 76 HIS A N 1
ATOM 579 C CA . HIS A 1 76 ? 11.059 2.980 0.904 1.00 96.44 76 HIS A CA 1
ATOM 580 C C . HIS A 1 76 ? 11.321 1.511 0.550 1.00 96.44 76 HIS A C 1
ATOM 582 O O . HIS A 1 76 ? 12.282 1.212 -0.159 1.00 96.44 76 HIS A O 1
ATOM 588 N N . ALA A 1 77 ? 10.465 0.584 0.989 1.00 96.44 77 ALA A N 1
ATOM 589 C CA . ALA A 1 77 ? 10.599 -0.828 0.632 1.00 96.44 77 ALA A CA 1
ATOM 590 C C . ALA A 1 77 ? 10.457 -1.054 -0.885 1.00 96.44 77 ALA A C 1
ATOM 592 O O . ALA A 1 77 ? 11.240 -1.799 -1.480 1.00 96.44 77 ALA A O 1
ATOM 593 N N . LEU A 1 78 ? 9.488 -0.389 -1.523 1.00 96.00 78 LEU A N 1
ATOM 594 C CA . LEU A 1 78 ? 9.280 -0.454 -2.972 1.00 96.00 78 LEU A CA 1
ATOM 595 C C . LEU A 1 78 ? 10.432 0.187 -3.756 1.00 96.00 78 LEU A C 1
ATOM 597 O O . LEU A 1 78 ? 10.843 -0.366 -4.776 1.00 96.00 78 LEU A O 1
ATOM 601 N N . ASP A 1 79 ? 10.990 1.296 -3.271 1.00 94.38 79 ASP A N 1
ATOM 602 C CA . ASP A 1 79 ? 12.176 1.925 -3.864 1.00 94.38 79 ASP A CA 1
ATOM 603 C C . ASP A 1 79 ? 13.409 1.002 -3.783 1.00 94.38 79 ASP A C 1
ATOM 605 O O . ASP A 1 79 ? 14.102 0.767 -4.777 1.00 94.38 79 ASP A O 1
ATOM 609 N N . GLY A 1 80 ? 13.608 0.340 -2.637 1.00 95.88 80 GLY A N 1
ATOM 610 C CA . GLY A 1 80 ? 14.629 -0.699 -2.484 1.00 95.88 80 GLY A CA 1
ATOM 611 C C . GLY A 1 80 ? 14.426 -1.889 -3.433 1.00 95.88 80 GLY A C 1
ATOM 612 O O . GLY A 1 80 ? 15.392 -2.401 -4.008 1.00 95.88 80 GLY A O 1
ATOM 613 N N . LEU A 1 81 ? 13.179 -2.324 -3.652 1.00 95.94 81 LEU A N 1
ATOM 614 C CA . LEU A 1 81 ? 12.858 -3.362 -4.639 1.00 95.94 81 LEU A CA 1
ATOM 615 C C . LEU A 1 81 ? 13.155 -2.903 -6.068 1.00 95.94 81 LEU A C 1
ATOM 617 O O . LEU A 1 81 ? 13.739 -3.675 -6.830 1.00 95.94 81 LEU A O 1
ATOM 621 N N . PHE A 1 82 ? 12.804 -1.664 -6.425 1.00 97.38 82 PHE A N 1
ATOM 622 C CA . PHE A 1 82 ? 13.144 -1.078 -7.721 1.00 97.38 82 PHE A CA 1
ATOM 623 C C . PHE A 1 82 ? 14.657 -1.118 -7.956 1.00 97.38 82 PHE A C 1
ATOM 625 O O . PHE A 1 82 ? 15.093 -1.696 -8.953 1.00 97.38 82 PHE A O 1
ATOM 632 N N . ALA A 1 83 ? 15.455 -0.607 -7.014 1.00 96.88 83 ALA A N 1
ATOM 633 C CA . ALA A 1 83 ? 16.910 -0.581 -7.135 1.00 96.88 83 ALA A CA 1
ATOM 634 C C . ALA A 1 83 ? 17.501 -1.993 -7.302 1.00 96.88 83 ALA A C 1
ATOM 636 O O . ALA A 1 83 ? 18.331 -2.230 -8.182 1.00 96.88 83 ALA A O 1
ATOM 637 N N . ARG A 1 84 ? 17.039 -2.967 -6.505 1.00 97.38 84 ARG A N 1
ATOM 638 C CA . ARG A 1 84 ? 17.508 -4.361 -6.597 1.00 97.38 84 ARG A CA 1
ATOM 639 C C . ARG A 1 84 ? 17.147 -5.014 -7.930 1.00 97.38 84 ARG A C 1
ATOM 641 O O . ARG A 1 84 ? 17.994 -5.680 -8.525 1.00 97.38 84 ARG A O 1
ATOM 648 N N . LEU A 1 85 ? 15.911 -4.842 -8.397 1.00 97.19 85 LEU A N 1
ATOM 649 C CA . LEU A 1 85 ? 15.440 -5.428 -9.654 1.00 97.19 85 LEU A CA 1
ATOM 650 C C . LEU A 1 85 ? 16.111 -4.771 -10.869 1.00 97.19 85 LEU A C 1
ATOM 652 O O . LEU A 1 85 ? 16.500 -5.482 -11.792 1.00 97.19 85 LEU A O 1
ATOM 656 N N . ALA A 1 86 ? 16.314 -3.451 -10.848 1.00 96.12 86 ALA A N 1
ATOM 657 C CA . ALA A 1 86 ? 17.010 -2.719 -11.905 1.00 96.12 86 ALA A CA 1
ATOM 658 C C . ALA A 1 86 ? 18.489 -3.128 -12.002 1.00 96.12 86 ALA A C 1
ATOM 660 O O . ALA A 1 86 ? 18.959 -3.480 -13.082 1.00 96.12 86 ALA A O 1
ATOM 661 N N . ASN A 1 87 ? 19.200 -3.191 -10.869 1.00 96.94 87 ASN A N 1
ATOM 662 C CA . ASN A 1 87 ? 20.582 -3.682 -10.836 1.00 96.94 87 ASN A CA 1
ATOM 663 C C . ASN A 1 87 ? 20.680 -5.126 -11.343 1.00 96.94 87 ASN A C 1
ATOM 665 O O . ASN A 1 87 ? 21.587 -5.461 -12.108 1.00 96.94 87 ASN A O 1
ATOM 669 N N . ARG A 1 88 ? 19.718 -5.986 -10.975 1.00 95.12 88 ARG A N 1
ATOM 670 C CA . ARG A 1 88 ? 19.679 -7.355 -11.493 1.00 95.12 88 ARG A CA 1
ATOM 671 C C . ARG A 1 88 ? 19.451 -7.374 -13.002 1.00 95.12 88 ARG A C 1
ATOM 673 O O . ARG A 1 88 ? 20.143 -8.131 -13.675 1.00 95.12 88 ARG A O 1
ATOM 680 N N . ALA A 1 89 ? 18.557 -6.538 -13.529 1.00 95.50 89 ALA A N 1
ATOM 681 C CA . ALA A 1 89 ? 18.301 -6.431 -14.963 1.00 95.50 89 ALA A CA 1
ATOM 682 C C . ALA A 1 89 ? 19.579 -6.082 -15.746 1.00 95.50 89 ALA A C 1
ATOM 684 O O . ALA A 1 89 ? 19.890 -6.771 -16.712 1.00 95.50 89 ALA A O 1
ATOM 685 N N . PHE A 1 90 ? 20.365 -5.102 -15.283 1.00 93.56 90 PHE A N 1
ATOM 686 C CA . PHE A 1 90 ? 21.629 -4.718 -15.930 1.00 93.56 90 PHE A CA 1
ATOM 687 C C . PHE A 1 90 ? 22.737 -5.776 -15.820 1.00 93.56 90 PHE A C 1
ATOM 689 O O . PHE A 1 90 ? 23.655 -5.787 -16.634 1.00 93.56 90 PHE A O 1
ATOM 696 N N . SER A 1 91 ? 22.657 -6.677 -14.836 1.00 94.12 91 SER A N 1
ATOM 697 C CA . SER A 1 91 ? 23.634 -7.763 -14.656 1.00 94.12 91 SER A CA 1
ATOM 698 C C . SER A 1 91 ? 23.385 -8.994 -15.540 1.00 94.12 91 SER A C 1
ATOM 700 O O . SER A 1 91 ? 24.212 -9.904 -15.556 1.00 94.12 91 SER A O 1
ATOM 702 N N . VAL A 1 92 ? 22.239 -9.076 -16.225 1.00 94.31 92 VAL A N 1
ATOM 703 C CA . VAL A 1 92 ? 21.838 -10.262 -16.995 1.00 94.31 92 VAL A CA 1
ATOM 704 C C . VAL A 1 92 ? 22.050 -10.027 -18.490 1.00 94.31 92 VAL A C 1
ATOM 706 O O . VAL A 1 92 ? 21.587 -9.038 -19.040 1.00 94.31 92 VAL A O 1
ATOM 709 N N . SER A 1 93 ? 22.702 -10.975 -19.168 1.00 91.88 93 SER A N 1
ATOM 710 C CA . SER A 1 93 ? 22.986 -10.891 -20.612 1.00 91.88 93 SER A CA 1
ATOM 711 C C . SER A 1 93 ? 21.793 -11.259 -21.504 1.00 91.88 93 SER A C 1
ATOM 713 O O . SER A 1 93 ? 21.746 -10.872 -22.667 1.00 91.88 93 SER A O 1
ATOM 715 N N . SER A 1 94 ? 20.830 -12.028 -20.982 1.00 95.06 94 SER A N 1
ATOM 716 C CA . SER A 1 94 ? 19.609 -12.395 -21.709 1.00 95.06 94 SER A CA 1
ATOM 717 C C . SER A 1 94 ? 18.619 -11.233 -21.716 1.00 95.06 94 SER A C 1
ATOM 719 O O . SER A 1 94 ? 18.136 -10.817 -20.658 1.00 95.06 94 SER A O 1
ATOM 721 N N . LEU A 1 95 ? 18.270 -10.762 -22.916 1.00 93.38 95 LEU A N 1
ATOM 722 C CA . LEU A 1 95 ? 17.300 -9.682 -23.106 1.00 93.38 95 LEU A CA 1
ATOM 723 C C . LEU A 1 95 ? 15.922 -10.029 -22.523 1.00 93.38 95 LEU A C 1
ATOM 725 O O . LEU A 1 95 ? 15.318 -9.185 -21.866 1.00 93.38 95 LEU A O 1
ATOM 729 N N . ASP A 1 96 ? 15.468 -11.276 -22.664 1.00 92.75 96 ASP A N 1
ATOM 730 C CA . ASP A 1 96 ? 14.163 -11.716 -22.149 1.00 92.75 96 ASP A CA 1
ATOM 731 C C . ASP A 1 96 ? 14.081 -11.630 -20.618 1.00 92.75 96 ASP A C 1
ATOM 733 O O . ASP A 1 96 ? 13.067 -11.227 -20.041 1.00 92.75 96 ASP A O 1
ATOM 737 N N . VAL A 1 97 ? 15.155 -12.023 -19.929 1.00 89.88 97 VAL A N 1
ATOM 738 C CA . VAL A 1 97 ? 15.217 -11.987 -18.461 1.00 89.88 97 VAL A CA 1
ATOM 739 C C . VAL A 1 97 ? 15.407 -10.553 -17.966 1.00 89.88 97 VAL A C 1
ATOM 741 O O . VAL A 1 97 ? 14.766 -10.156 -16.988 1.00 89.88 97 VAL A O 1
ATOM 744 N N . MET A 1 98 ? 16.226 -9.761 -18.662 1.00 95.50 98 MET A N 1
ATOM 745 C CA . MET A 1 98 ? 16.377 -8.330 -18.406 1.00 95.50 98 MET A CA 1
ATOM 746 C C . MET A 1 98 ? 15.028 -7.606 -18.515 1.00 95.50 98 MET A C 1
ATOM 748 O O . MET A 1 98 ? 14.670 -6.857 -17.605 1.00 95.50 98 MET A O 1
ATOM 752 N N . GLU A 1 99 ? 14.240 -7.870 -19.564 1.00 95.19 99 GLU A N 1
ATOM 753 C CA . GLU A 1 99 ? 12.917 -7.264 -19.749 1.00 95.19 99 GLU A CA 1
ATOM 754 C C . GLU A 1 99 ? 11.974 -7.600 -18.583 1.00 95.19 99 GLU A C 1
ATOM 756 O O . GLU A 1 99 ? 11.293 -6.717 -18.054 1.00 95.19 99 GLU A O 1
ATOM 761 N N . ARG A 1 100 ? 11.956 -8.860 -18.125 1.00 95.38 100 ARG A N 1
ATOM 762 C CA . ARG A 1 100 ? 11.121 -9.289 -16.989 1.00 95.38 100 ARG A CA 1
ATOM 763 C C . ARG A 1 100 ? 11.492 -8.561 -15.699 1.00 95.38 100 ARG A C 1
ATOM 765 O O . ARG A 1 100 ? 10.600 -8.051 -15.016 1.00 95.38 100 ARG A O 1
ATOM 772 N N . TYR A 1 101 ? 12.785 -8.485 -15.372 1.00 94.81 101 TYR A N 1
ATOM 773 C CA . TYR A 1 101 ? 13.249 -7.750 -14.193 1.00 94.81 101 TYR A CA 1
ATOM 774 C C . TYR A 1 101 ? 12.945 -6.256 -14.303 1.00 94.81 101 TYR A C 1
ATOM 776 O O . TYR A 1 101 ? 12.422 -5.678 -13.350 1.00 94.81 101 TYR A O 1
ATOM 784 N N . MET A 1 102 ? 13.184 -5.647 -15.468 1.00 97.12 102 MET A N 1
ATOM 785 C CA . MET A 1 102 ? 12.907 -4.229 -15.692 1.00 97.12 102 MET A CA 1
ATOM 786 C C . MET A 1 102 ? 11.409 -3.917 -15.579 1.00 97.12 102 MET A C 1
ATOM 788 O O . MET A 1 102 ? 11.024 -2.940 -14.940 1.00 97.12 102 MET A O 1
ATOM 792 N N . ARG A 1 103 ? 10.531 -4.779 -16.107 1.00 96.81 103 ARG A N 1
ATOM 793 C CA . ARG A 1 103 ? 9.072 -4.630 -15.982 1.00 96.81 103 ARG A CA 1
ATOM 794 C C . ARG A 1 103 ? 8.614 -4.672 -14.523 1.00 96.81 103 ARG A C 1
ATOM 796 O O . ARG A 1 103 ? 7.764 -3.874 -14.129 1.00 96.81 103 ARG A O 1
ATOM 803 N N . LEU A 1 104 ? 9.167 -5.582 -13.719 1.00 95.88 104 LEU A N 1
ATOM 804 C CA . LEU A 1 104 ? 8.882 -5.641 -12.282 1.00 95.88 104 LEU A CA 1
ATOM 805 C C . LEU A 1 104 ? 9.443 -4.420 -11.540 1.00 95.88 104 LEU A C 1
ATOM 807 O O . LEU A 1 104 ? 8.748 -3.872 -10.687 1.00 95.88 104 LEU A O 1
ATOM 811 N N . ALA A 1 105 ? 10.644 -3.957 -11.898 1.00 94.44 105 ALA A N 1
ATOM 812 C CA . ALA A 1 105 ? 11.252 -2.760 -11.321 1.00 94.44 105 ALA A CA 1
ATOM 813 C C . ALA A 1 105 ? 10.380 -1.519 -11.575 1.00 94.44 105 ALA A C 1
ATOM 815 O O . ALA A 1 105 ? 9.970 -0.843 -10.634 1.00 94.44 105 ALA A O 1
ATOM 816 N N . LEU A 1 106 ? 10.011 -1.262 -12.832 1.00 94.75 106 LEU A N 1
ATOM 817 C CA . LEU A 1 106 ? 9.151 -0.134 -13.204 1.00 94.75 106 LEU A CA 1
ATOM 818 C C . LEU A 1 106 ? 7.762 -0.225 -12.550 1.00 94.75 106 LEU A C 1
ATOM 820 O O . LEU A 1 106 ? 7.172 0.796 -12.195 1.00 94.75 106 LEU A O 1
ATOM 824 N N . LYS A 1 107 ? 7.244 -1.442 -12.328 1.00 96.31 107 LYS A N 1
ATOM 825 C CA . LYS A 1 107 ? 6.010 -1.644 -11.558 1.00 96.31 107 LYS A CA 1
ATOM 826 C C . LYS A 1 107 ? 6.186 -1.242 -10.091 1.00 96.31 107 LYS A C 1
ATOM 828 O O . LYS A 1 107 ? 5.310 -0.552 -9.573 1.00 96.31 107 LYS A O 1
ATOM 833 N N . ALA A 1 108 ? 7.288 -1.629 -9.445 1.00 92.81 108 ALA A N 1
ATOM 834 C CA . ALA A 1 108 ? 7.599 -1.211 -8.075 1.00 92.81 108 ALA A CA 1
ATOM 835 C C . ALA A 1 108 ? 7.719 0.320 -7.976 1.00 92.81 108 ALA A C 1
ATOM 837 O O . ALA A 1 108 ? 7.061 0.923 -7.134 1.00 92.81 108 ALA A O 1
ATOM 838 N N . GLN A 1 109 ? 8.427 0.960 -8.913 1.00 94.19 109 GLN A N 1
ATOM 839 C CA . GLN A 1 109 ? 8.549 2.422 -8.987 1.00 94.19 109 GLN A CA 1
ATOM 840 C C . GLN A 1 109 ? 7.183 3.119 -9.127 1.00 94.19 109 GLN A C 1
ATOM 842 O O . GLN A 1 109 ? 6.887 4.086 -8.419 1.00 94.19 109 GLN A O 1
ATOM 847 N N . ASN A 1 110 ? 6.317 2.626 -10.021 1.00 95.50 110 ASN A N 1
ATOM 848 C CA . ASN A 1 110 ? 4.977 3.189 -10.193 1.00 95.50 110 ASN A CA 1
ATOM 849 C C . ASN A 1 110 ? 4.097 2.990 -8.943 1.00 95.50 110 ASN A C 1
ATOM 851 O O . ASN A 1 110 ? 3.269 3.846 -8.619 1.00 95.50 110 ASN A O 1
ATOM 855 N N . GLN A 1 111 ? 4.288 1.889 -8.209 1.00 96.12 111 GLN A N 1
ATOM 856 C CA . GLN A 1 111 ? 3.629 1.674 -6.920 1.00 96.12 111 GLN A CA 1
ATOM 857 C C . GLN A 1 111 ? 4.145 2.649 -5.853 1.00 96.12 111 GLN A C 1
ATOM 859 O O . GLN A 1 111 ? 3.312 3.241 -5.176 1.00 96.12 111 GLN A O 1
ATOM 864 N N . THR A 1 112 ? 5.454 2.927 -5.772 1.00 96.25 112 THR A N 1
ATOM 865 C CA . THR A 1 112 ? 6.014 3.952 -4.866 1.00 96.25 112 THR A CA 1
ATOM 866 C C . THR A 1 112 ? 5.352 5.310 -5.090 1.00 96.25 112 THR A C 1
ATOM 868 O O . THR A 1 112 ? 4.890 5.945 -4.141 1.00 96.25 112 THR A O 1
ATOM 871 N N . ARG A 1 113 ? 5.226 5.735 -6.358 1.00 96.25 113 ARG A N 1
ATOM 872 C CA . ARG A 1 113 ? 4.527 6.980 -6.719 1.00 96.25 113 ARG A CA 1
ATOM 873 C C . ARG A 1 113 ? 3.081 6.980 -6.227 1.00 96.25 113 ARG A C 1
ATOM 875 O O . ARG A 1 113 ? 2.609 7.991 -5.718 1.00 96.25 113 ARG A O 1
ATOM 882 N N . THR A 1 114 ? 2.384 5.858 -6.392 1.00 95.38 114 THR A N 1
ATOM 883 C CA . THR A 1 114 ? 0.986 5.707 -5.966 1.00 95.38 114 THR A CA 1
ATOM 884 C C . THR A 1 114 ? 0.871 5.814 -4.445 1.00 95.38 114 THR A C 1
ATOM 886 O O . THR A 1 114 ? 0.031 6.561 -3.960 1.00 95.38 114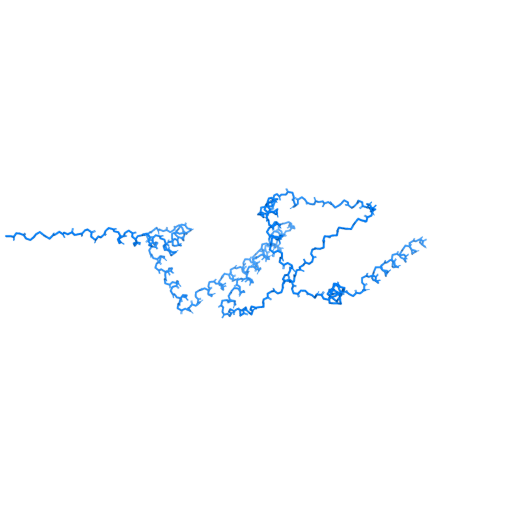 THR A O 1
ATOM 889 N N . THR A 1 115 ? 1.760 5.164 -3.692 1.00 94.00 115 THR A N 1
ATOM 890 C CA . THR A 1 115 ? 1.808 5.235 -2.223 1.00 94.00 115 THR A CA 1
ATOM 891 C C . THR A 1 115 ? 2.045 6.661 -1.717 1.00 94.00 115 THR A C 1
ATOM 893 O O . THR A 1 115 ? 1.331 7.125 -0.828 1.00 94.00 115 THR A O 1
ATOM 896 N N . LEU A 1 116 ? 2.996 7.392 -2.311 1.00 93.38 116 LEU A N 1
ATOM 897 C CA . LEU A 1 116 ? 3.260 8.794 -1.961 1.00 93.38 116 LEU A CA 1
ATOM 898 C C . LEU A 1 116 ? 2.104 9.722 -2.356 1.00 93.38 116 LEU A C 1
ATOM 900 O O . LEU A 1 116 ? 1.806 10.675 -1.639 1.00 93.38 116 LEU A O 1
ATOM 904 N N . GLN A 1 117 ? 1.424 9.433 -3.468 1.00 92.94 117 GLN A N 1
ATOM 905 C CA . GLN A 1 117 ? 0.216 10.154 -3.856 1.00 92.94 117 GLN A CA 1
ATOM 906 C C . GLN A 1 117 ? -0.915 9.926 -2.842 1.00 92.94 117 GLN A C 1
ATOM 908 O O . GLN A 1 117 ? -1.535 10.901 -2.428 1.00 92.94 117 GLN A O 1
ATOM 913 N N . THR A 1 118 ? -1.142 8.686 -2.396 1.00 92.62 118 THR A N 1
ATOM 914 C CA . THR A 1 118 ? -2.116 8.377 -1.336 1.00 92.62 118 THR A CA 1
ATOM 915 C C . THR A 1 118 ? -1.784 9.131 -0.050 1.00 92.62 118 THR A C 1
ATOM 917 O O . THR A 1 118 ? -2.669 9.722 0.556 1.00 92.62 118 THR A O 1
ATOM 920 N N . LEU A 1 119 ? -0.508 9.177 0.348 1.00 91.31 119 LEU A N 1
ATOM 921 C CA . LEU A 1 119 ? -0.066 9.942 1.517 1.00 91.31 119 LEU A CA 1
ATOM 922 C C . LEU A 1 119 ? -0.373 11.443 1.377 1.00 91.31 119 LEU A C 1
ATOM 924 O O . LEU A 1 119 ? -0.885 12.060 2.309 1.00 91.31 119 LEU A O 1
ATOM 928 N N . ALA A 1 120 ? -0.087 12.028 0.212 1.00 88.81 120 ALA A N 1
ATOM 929 C CA . ALA A 1 120 ? -0.391 13.430 -0.063 1.00 88.81 120 ALA A CA 1
ATOM 930 C C . ALA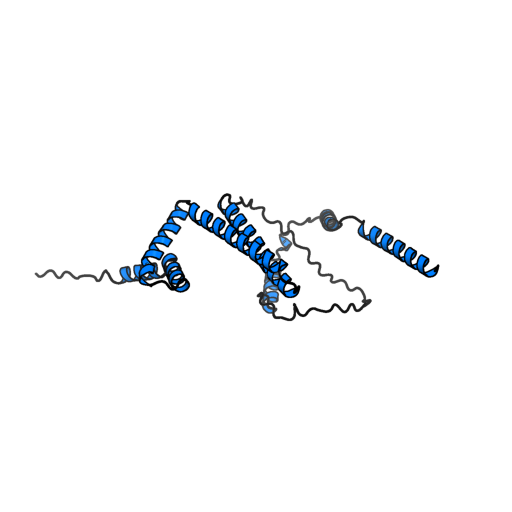 A 1 120 ? -1.904 13.707 -0.042 1.00 88.81 120 ALA A C 1
ATOM 932 O O . ALA A 1 120 ? -2.332 14.715 0.516 1.00 88.81 120 ALA A O 1
ATOM 933 N N . GLU A 1 121 ? -2.711 12.803 -0.604 1.00 89.56 121 GLU A N 1
ATOM 934 C CA . GLU A 1 121 ? -4.176 12.900 -0.607 1.00 89.56 121 GLU A CA 1
ATOM 935 C C . GLU A 1 121 ? -4.780 12.727 0.793 1.00 89.56 121 GLU A C 1
ATOM 937 O O . GLU A 1 121 ? -5.787 13.361 1.091 1.00 89.56 121 GLU A O 1
ATOM 942 N N . LEU A 1 122 ? -4.154 11.937 1.671 1.00 86.12 122 LEU A N 1
ATOM 943 C CA . LEU A 1 122 ? -4.554 11.833 3.077 1.00 86.12 122 LEU A CA 1
ATOM 944 C C . LEU A 1 122 ? -4.232 13.114 3.864 1.00 86.12 122 LEU A C 1
ATOM 946 O O . LEU A 1 122 ? -5.050 13.547 4.670 1.00 86.12 122 LEU A O 1
ATOM 950 N N . LYS A 1 123 ? -3.068 13.738 3.624 1.00 83.06 123 LYS A N 1
ATOM 951 C CA . LYS A 1 123 ? -2.652 14.978 4.314 1.00 83.06 123 LYS A CA 1
ATOM 952 C C . LYS A 1 123 ? -3.417 16.213 3.860 1.00 83.06 123 LYS A C 1
ATOM 954 O O . LYS A 1 123 ? -3.708 17.098 4.658 1.00 83.06 123 LYS A O 1
ATOM 959 N N . ALA A 1 124 ? -3.692 16.292 2.568 1.00 83.00 124 ALA A N 1
ATOM 960 C CA . ALA A 1 124 ? -4.405 17.393 1.953 1.00 83.00 124 ALA A CA 1
ATOM 961 C C . ALA A 1 124 ? -5.425 16.794 0.983 1.00 83.00 124 ALA A C 1
ATOM 963 O O . ALA A 1 124 ? -5.120 16.636 -0.207 1.00 83.00 124 ALA A O 1
ATOM 964 N N . PRO A 1 125 ? -6.628 16.432 1.470 1.00 78.75 125 PRO A N 1
ATOM 965 C CA . PRO A 1 125 ? -7.658 15.893 0.604 1.00 78.75 125 PRO A CA 1
ATOM 966 C C . PRO A 1 125 ? -7.933 16.916 -0.486 1.00 78.75 125 PRO A C 1
ATOM 968 O O . PRO A 1 125 ? -8.267 18.073 -0.213 1.00 78.75 125 PRO A O 1
ATOM 971 N N . LYS A 1 126 ? -7.749 16.497 -1.743 1.00 71.56 126 LYS A N 1
ATOM 972 C CA . LYS A 1 126 ? -8.081 17.335 -2.891 1.00 71.56 126 LYS A CA 1
ATOM 973 C C . LYS A 1 126 ? -9.532 17.741 -2.715 1.00 71.56 126 LYS A C 1
ATOM 975 O O . LYS A 1 126 ? -10.413 16.882 -2.692 1.00 71.56 126 LYS A O 1
ATOM 980 N N . GLN A 1 127 ? -9.777 19.042 -2.591 1.00 64.31 127 GLN A N 1
ATOM 981 C CA . GLN A 1 127 ? -11.127 19.556 -2.705 1.00 64.31 127 GLN A CA 1
ATOM 982 C C . GLN A 1 127 ? -11.570 19.219 -4.121 1.00 64.31 127 GLN A C 1
ATOM 984 O O . GLN A 1 127 ? -11.145 19.847 -5.093 1.00 64.31 127 GLN A O 1
ATOM 989 N N . VAL A 1 128 ? -12.360 18.158 -4.251 1.00 60.22 128 VAL A N 1
ATOM 990 C CA . VAL A 1 128 ? -13.035 17.857 -5.498 1.00 60.22 128 VAL A CA 1
ATOM 991 C C . VAL A 1 128 ? -14.050 18.975 -5.644 1.00 60.22 128 VAL A C 1
ATOM 993 O O . VAL A 1 128 ? -15.154 18.913 -5.107 1.00 60.22 128 VAL A O 1
ATOM 996 N N . ALA A 1 129 ? -13.656 20.043 -6.336 1.00 52.47 129 ALA A N 1
ATOM 997 C CA . ALA A 1 129 ? -14.625 20.909 -6.964 1.00 52.47 129 ALA A CA 1
ATOM 998 C C . ALA A 1 129 ? -15.477 19.963 -7.807 1.00 52.47 129 ALA A C 1
ATOM 1000 O O . ALA A 1 129 ? -14.973 19.359 -8.757 1.00 52.47 129 ALA A O 1
ATOM 1001 N N . PHE A 1 130 ? -16.728 19.752 -7.396 1.00 52.09 130 PHE A N 1
ATOM 1002 C CA . PHE A 1 130 ? -17.717 19.027 -8.177 1.00 52.09 130 PHE A CA 1
ATOM 1003 C C . PHE A 1 130 ? -17.974 19.840 -9.448 1.00 52.09 130 PHE A C 1
ATOM 1005 O O . PHE A 1 130 ? -18.986 20.522 -9.596 1.00 52.09 130 PHE A O 1
ATOM 1012 N N . VAL A 1 131 ? -17.031 19.794 -10.386 1.00 52.09 131 VAL A N 1
ATOM 1013 C CA . VAL A 1 131 ? -17.280 20.157 -11.765 1.00 52.09 131 VAL A CA 1
ATOM 1014 C C . VAL A 1 131 ? -18.195 19.051 -12.241 1.00 52.09 131 VAL A C 1
ATOM 1016 O O . VAL A 1 131 ? -17.743 17.930 -12.478 1.00 52.09 131 VAL A O 1
ATOM 1019 N N . ARG A 1 132 ? -19.502 19.345 -12.282 1.00 49.50 132 ARG A N 1
ATOM 1020 C CA . ARG A 1 132 ? -20.490 18.512 -12.968 1.00 49.50 132 ARG A CA 1
ATOM 1021 C C . ARG A 1 132 ? -19.858 18.158 -14.303 1.00 49.50 132 ARG A C 1
ATOM 1023 O O . ARG A 1 132 ? -19.662 19.050 -15.125 1.00 49.50 132 ARG A O 1
ATOM 1030 N N . GLN A 1 133 ? -19.436 16.905 -14.455 1.00 44.66 133 GLN A N 1
ATOM 1031 C CA . GLN A 1 133 ? -18.816 16.445 -15.682 1.00 44.66 133 GLN A CA 1
ATOM 1032 C C . GLN A 1 133 ? -19.817 16.744 -16.792 1.00 44.66 133 GLN A C 1
ATOM 1034 O O . GLN A 1 133 ? -20.855 16.095 -16.900 1.00 44.66 133 GLN A O 1
ATOM 1039 N N . ALA A 1 134 ? -19.532 17.765 -17.598 1.00 46.75 134 ALA A N 1
ATOM 1040 C CA . ALA A 1 134 ? -20.119 17.842 -18.912 1.00 46.75 134 ALA A CA 1
ATOM 1041 C C . ALA A 1 134 ? -19.642 16.566 -19.598 1.00 46.75 134 ALA A C 1
ATOM 1043 O O . ALA A 1 134 ? -18.435 16.334 -19.682 1.00 46.75 134 ALA A O 1
ATOM 1044 N N . ASN A 1 135 ? -20.578 15.707 -19.992 1.00 47.72 135 ASN A N 1
ATOM 1045 C CA . ASN A 1 135 ? -20.297 14.540 -20.809 1.00 47.72 135 ASN A CA 1
ATOM 1046 C C . ASN A 1 135 ? -19.573 15.009 -22.079 1.00 47.72 135 ASN A C 1
ATOM 1048 O O . ASN A 1 135 ? -20.202 15.318 -23.089 1.00 47.72 135 ASN A O 1
ATOM 1052 N N . ILE A 1 136 ? -18.243 15.073 -22.038 1.00 45.94 136 ILE A N 1
ATOM 1053 C CA . ILE A 1 136 ? -17.403 15.168 -23.224 1.00 45.94 136 ILE A CA 1
ATOM 1054 C C . ILE A 1 136 ? -17.389 13.747 -23.769 1.00 45.94 136 ILE A C 1
ATOM 1056 O O . ILE A 1 136 ? -16.493 12.948 -23.504 1.00 45.94 136 ILE A O 1
ATOM 1060 N N . GLY A 1 137 ? -18.486 13.400 -24.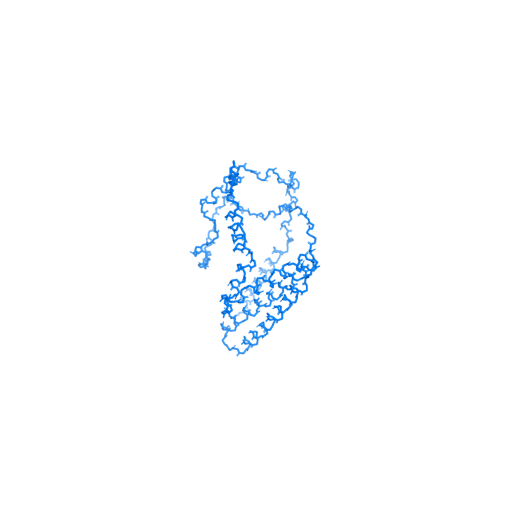441 1.00 45.47 137 GLY A N 1
ATOM 1061 C CA . GLY A 1 137 ? -18.605 12.151 -25.158 1.00 45.47 137 GLY A CA 1
ATOM 1062 C C . GLY A 1 137 ? -17.474 12.085 -26.172 1.00 45.47 137 GLY A C 1
ATOM 1063 O O . GLY A 1 137 ? -17.403 12.902 -27.091 1.00 45.47 137 GLY A O 1
ATOM 1064 N N . ASN A 1 138 ? -16.590 11.101 -26.016 1.00 48.31 138 ASN A N 1
ATOM 1065 C CA . ASN A 1 138 ? -15.806 10.623 -27.140 1.00 48.31 138 ASN A CA 1
ATOM 1066 C C . ASN A 1 138 ? -16.808 10.186 -28.212 1.00 48.31 138 ASN A C 1
ATOM 1068 O O . ASN A 1 138 ? -17.497 9.180 -28.071 1.00 48.31 138 ASN A O 1
ATOM 1072 N N . GLN A 1 139 ? -16.918 10.998 -29.255 1.00 53.41 139 GLN A N 1
ATOM 1073 C CA . GLN A 1 139 ? -17.656 10.733 -30.480 1.00 53.41 139 GLN A CA 1
ATOM 1074 C C . GLN A 1 139 ? -17.203 9.401 -31.104 1.00 53.41 139 GLN A C 1
ATOM 1076 O O . GLN A 1 139 ? -16.238 9.339 -31.862 1.00 53.41 139 GLN A O 1
ATOM 1081 N N . VAL A 1 140 ? -17.893 8.308 -30.778 1.00 56.72 140 VAL A N 1
ATOM 1082 C CA . VAL A 1 140 ? -17.809 7.058 -31.537 1.00 56.72 140 VAL A CA 1
ATOM 1083 C C . VAL A 1 140 ? -18.629 7.268 -32.804 1.00 56.72 140 VAL A C 1
ATOM 1085 O O . VAL A 1 140 ? -19.856 7.206 -32.786 1.00 56.72 140 VAL A O 1
ATOM 1088 N N . GLN A 1 141 ? -17.951 7.589 -33.904 1.00 53.66 141 GLN A N 1
ATOM 1089 C CA . GLN A 1 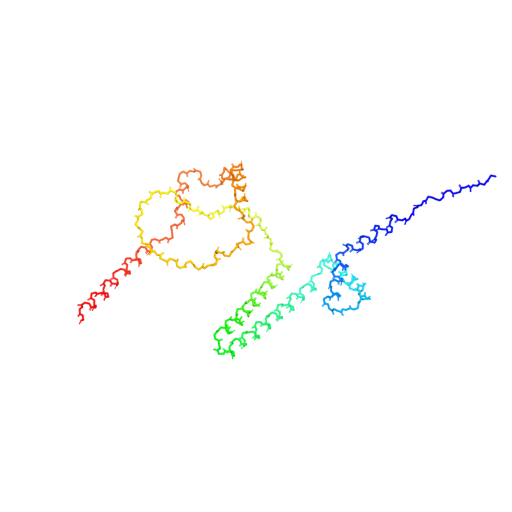141 ? -18.580 7.664 -35.217 1.00 53.66 141 GLN A CA 1
ATOM 1090 C C . GLN A 1 141 ? -18.855 6.244 -35.726 1.00 53.66 141 GLN A C 1
ATOM 1092 O O . GLN A 1 141 ? -17.927 5.502 -36.042 1.00 53.66 141 GLN A O 1
ATOM 1097 N N . VAL A 1 142 ? -20.131 5.877 -35.832 1.00 46.03 142 VAL A N 1
ATOM 1098 C CA . VAL A 1 142 ? -20.581 4.768 -36.681 1.00 46.03 142 VAL A CA 1
ATOM 1099 C C . VAL A 1 142 ? -20.904 5.337 -38.065 1.00 46.03 142 VAL A C 1
ATOM 1101 O O . VAL A 1 142 ? -21.902 6.026 -38.257 1.00 46.03 142 VAL A O 1
ATOM 1104 N N . ASN A 1 143 ? -20.015 5.107 -39.032 1.00 40.03 143 ASN A N 1
ATOM 1105 C CA . ASN A 1 143 ? -20.209 5.515 -40.424 1.00 40.03 143 ASN A CA 1
ATOM 1106 C C . ASN A 1 143 ? -21.147 4.523 -41.136 1.00 40.03 143 ASN A C 1
ATOM 1108 O O . ASN A 1 143 ? -20.676 3.553 -41.720 1.00 40.03 143 ASN A O 1
ATOM 1112 N N . ASN A 1 144 ? -22.459 4.776 -41.138 1.00 39.97 144 ASN A N 1
ATOM 1113 C CA . ASN A 1 144 ? -23.414 4.071 -42.012 1.00 39.97 144 ASN A CA 1
ATOM 1114 C C . ASN A 1 144 ? -23.564 4.788 -43.367 1.00 39.97 144 ASN A C 1
ATOM 1116 O O . ASN A 1 144 ? -24.649 5.223 -43.743 1.00 39.97 144 ASN A O 1
ATOM 1120 N N . GLY A 1 145 ? -22.457 4.929 -44.097 1.00 39.00 145 GLY A N 1
ATOM 1121 C CA . GLY A 1 145 ? -22.455 5.410 -45.479 1.00 39.00 145 GLY A CA 1
ATOM 1122 C C . GLY A 1 145 ? -22.024 4.294 -46.422 1.00 39.00 145 GLY A C 1
ATOM 1123 O O . GLY A 1 145 ? -20.891 3.824 -46.343 1.00 39.00 145 GLY A O 1
ATOM 1124 N N . THR A 1 146 ? -22.918 3.866 -47.309 1.00 46.09 146 THR A N 1
ATOM 1125 C CA . THR A 1 146 ? -22.615 2.980 -48.436 1.00 46.09 146 THR A CA 1
ATOM 1126 C C . THR A 1 146 ? -21.687 3.698 -49.415 1.00 46.09 146 THR A C 1
ATOM 1128 O O . THR A 1 146 ? -22.116 4.541 -50.198 1.00 46.09 146 THR A O 1
ATOM 1131 N N . VAL A 1 147 ? -20.399 3.359 -49.381 1.00 40.25 147 VAL A N 1
ATOM 1132 C CA . VAL A 1 147 ? -19.423 3.757 -50.404 1.00 40.25 147 VAL A CA 1
ATOM 1133 C C . VAL A 1 147 ? -18.870 2.476 -51.032 1.00 40.25 147 VAL A C 1
ATOM 1135 O O . VAL A 1 147 ? -18.473 1.579 -50.284 1.00 40.25 147 VAL A O 1
ATOM 1138 N N . PRO A 1 148 ? -18.867 2.334 -52.370 1.00 40.47 148 PRO A N 1
ATOM 1139 C CA . PRO A 1 148 ? -18.453 1.099 -53.015 1.00 40.47 148 PRO A CA 1
ATOM 1140 C C . PRO A 1 148 ? -16.963 0.827 -52.796 1.00 40.47 148 PRO A C 1
ATOM 1142 O O . PRO A 1 148 ? -16.089 1.676 -52.977 1.00 40.47 148 PRO A O 1
ATOM 1145 N N . THR A 1 149 ? -16.725 -0.410 -52.387 1.00 36.09 149 THR A N 1
ATOM 1146 C CA . THR A 1 149 ? -15.463 -1.072 -52.087 1.00 36.09 149 THR A CA 1
ATOM 1147 C C . THR A 1 149 ? -14.434 -0.949 -53.212 1.00 36.09 149 THR A C 1
ATOM 1149 O O . THR A 1 149 ? -14.647 -1.439 -54.317 1.00 36.09 149 THR A O 1
ATOM 1152 N N . ARG A 1 150 ? -13.242 -0.431 -52.891 1.00 40.16 150 ARG A N 1
ATOM 1153 C CA . ARG A 1 150 ? -11.998 -0.886 -53.530 1.00 40.16 150 ARG A CA 1
ATOM 1154 C C . ARG A 1 150 ? -11.146 -1.544 -52.450 1.00 40.16 150 ARG A C 1
ATOM 1156 O O . ARG A 1 150 ? -10.428 -0.874 -51.712 1.00 40.16 150 ARG A O 1
ATOM 1163 N N . ALA A 1 151 ? -11.312 -2.857 -52.313 1.00 32.53 151 ALA A N 1
ATOM 1164 C CA . ALA A 1 151 ? -10.579 -3.676 -51.363 1.00 32.53 151 ALA A CA 1
ATOM 1165 C C . ALA A 1 151 ? -9.100 -3.706 -51.769 1.00 32.53 151 ALA A C 1
ATOM 1167 O O . ALA A 1 151 ? -8.731 -4.283 -52.788 1.00 32.53 151 ALA A O 1
ATOM 1168 N N . ARG A 1 152 ? -8.249 -3.050 -50.981 1.00 44.19 152 ARG A N 1
ATOM 1169 C CA . ARG A 1 152 ? -6.877 -3.515 -50.795 1.00 44.19 152 ARG A CA 1
ATOM 1170 C C . ARG A 1 152 ? -6.904 -4.370 -49.541 1.00 44.19 152 ARG A C 1
ATOM 1172 O O . ARG A 1 152 ? -7.163 -3.846 -48.459 1.00 44.19 152 ARG A O 1
ATOM 1179 N N . GLU A 1 153 ? -6.693 -5.668 -49.713 1.00 37.03 153 GLU A N 1
ATOM 1180 C CA . GLU A 1 153 ? -6.479 -6.604 -48.616 1.00 37.03 153 GLU A CA 1
ATOM 1181 C C . GLU A 1 153 ? -5.192 -6.204 -47.898 1.00 37.03 153 GLU A C 1
ATOM 1183 O O . GLU A 1 153 ? -4.080 -6.479 -48.337 1.00 37.03 153 GLU A O 1
ATOM 1188 N N . PHE A 1 154 ? -5.345 -5.473 -46.799 1.00 40.03 154 PHE A N 1
ATOM 1189 C CA . PHE A 1 154 ? -4.330 -5.475 -45.767 1.00 40.03 154 PHE A CA 1
ATOM 1190 C C . PHE A 1 154 ? -4.630 -6.692 -44.902 1.00 40.03 154 PHE A C 1
ATOM 1192 O O . PHE A 1 154 ? -5.599 -6.680 -44.138 1.00 40.03 154 PHE A O 1
ATOM 1199 N N . GLU A 1 155 ? -3.807 -7.735 -45.016 1.00 40.41 155 GLU A N 1
ATOM 1200 C CA . GLU A 1 155 ? -3.717 -8.772 -43.990 1.00 40.41 155 GLU A CA 1
ATOM 1201 C C . GLU A 1 155 ? -3.230 -8.110 -42.700 1.00 40.41 155 GLU A C 1
ATOM 1203 O O . GLU A 1 155 ? -2.046 -8.048 -42.367 1.00 40.41 155 GLU A O 1
ATOM 1208 N N . THR A 1 156 ? -4.176 -7.547 -41.957 1.00 36.78 156 THR A N 1
ATOM 1209 C CA . THR A 1 156 ? -3.966 -7.277 -40.546 1.00 36.78 156 THR A CA 1
ATOM 1210 C C . THR A 1 156 ? -3.822 -8.638 -39.890 1.00 36.78 156 THR A C 1
ATOM 1212 O O . THR A 1 156 ? -4.802 -9.362 -39.728 1.00 36.78 156 THR A O 1
ATOM 1215 N N . SER A 1 157 ? -2.584 -9.014 -39.567 1.00 41.88 157 SER A N 1
ATOM 1216 C CA . SER A 1 157 ? -2.309 -10.144 -38.689 1.00 41.88 157 SER A CA 1
ATOM 1217 C C . SER A 1 157 ? -3.029 -9.866 -37.370 1.00 41.88 157 SER A C 1
ATOM 1219 O O . SER A 1 157 ? -2.568 -9.089 -36.529 1.00 41.88 157 SER A O 1
ATOM 1221 N N . GLN A 1 158 ? -4.244 -10.408 -37.248 1.00 44.19 158 GLN A N 1
ATOM 1222 C CA . GLN A 1 158 ? -5.033 -10.346 -36.033 1.00 44.19 158 GLN A CA 1
ATOM 1223 C C . GLN A 1 158 ? -4.283 -11.171 -35.001 1.00 44.19 158 GLN A C 1
ATOM 1225 O O . GLN A 1 158 ? -4.403 -12.393 -34.922 1.00 44.19 158 GLN A O 1
ATOM 1230 N N . THR A 1 159 ? -3.480 -10.485 -34.202 1.00 42.06 159 THR A N 1
ATOM 1231 C CA . THR A 1 159 ? -2.947 -11.051 -32.978 1.00 42.06 159 THR A CA 1
ATOM 1232 C C . THR A 1 159 ? -4.126 -11.550 -32.139 1.00 42.06 159 THR A C 1
ATOM 1234 O O . THR A 1 159 ? -5.099 -10.835 -31.899 1.00 42.06 159 THR A O 1
ATOM 1237 N N . ASN A 1 160 ? -4.052 -12.811 -31.707 1.00 51.75 160 ASN A N 1
ATOM 1238 C CA . ASN A 1 160 ? -5.137 -13.561 -31.060 1.00 51.75 160 ASN A CA 1
ATOM 1239 C C . ASN A 1 160 ? -5.565 -13.035 -29.671 1.00 51.75 160 ASN A C 1
ATOM 1241 O O . ASN A 1 160 ? -6.313 -13.708 -28.964 1.00 51.75 160 ASN A O 1
ATOM 1245 N N . TYR A 1 161 ? -5.164 -11.822 -29.287 1.00 42.00 161 TYR A N 1
ATOM 1246 C CA . TYR A 1 161 ? -5.496 -11.196 -28.004 1.00 42.00 161 TYR A CA 1
ATOM 1247 C C . TYR A 1 161 ? -6.983 -10.823 -27.841 1.00 42.00 161 TYR A C 1
ATOM 1249 O O . TYR A 1 161 ? -7.386 -10.442 -26.747 1.00 42.00 161 TYR A O 1
ATOM 1257 N N . TRP A 1 162 ? -7.814 -10.997 -28.876 1.00 47.41 162 TRP A N 1
ATOM 1258 C CA . TRP A 1 162 ? -9.274 -10.812 -28.808 1.00 47.41 162 TRP A CA 1
ATOM 1259 C C . TRP A 1 162 ? -10.080 -12.119 -28.805 1.00 47.41 162 TRP A C 1
ATOM 1261 O O . TRP A 1 162 ? -11.280 -12.091 -28.543 1.00 47.41 162 TRP A O 1
ATOM 1271 N N . ARG A 1 163 ? -9.444 -13.266 -29.095 1.00 47.12 163 ARG A N 1
ATOM 1272 C CA . ARG A 1 163 ? -10.111 -14.584 -29.137 1.00 47.12 163 ARG A CA 1
ATOM 1273 C C . ARG A 1 163 ? -10.158 -15.293 -27.783 1.00 47.12 163 ARG A C 1
ATOM 1275 O O . ARG A 1 163 ? -10.891 -16.264 -27.632 1.00 47.12 163 ARG A O 1
ATOM 1282 N N . LEU A 1 164 ? -9.414 -14.802 -26.795 1.00 49.09 164 LEU A N 1
ATOM 1283 C CA . LEU A 1 164 ? -9.548 -15.246 -25.413 1.00 49.09 164 LEU A CA 1
ATOM 1284 C C . LEU A 1 164 ? -10.708 -14.484 -24.773 1.00 49.09 164 LEU A C 1
ATOM 1286 O O . LEU A 1 164 ? -10.677 -13.258 -24.697 1.00 49.09 164 LEU A O 1
ATOM 1290 N N . HIS A 1 165 ? -11.733 -15.234 -24.362 1.00 51.84 165 HIS A N 1
ATOM 1291 C CA . HIS A 1 165 ? -12.888 -14.794 -23.582 1.00 51.84 165 HIS A CA 1
ATOM 1292 C C . HIS A 1 165 ? -12.601 -13.541 -22.742 1.00 51.84 165 HIS A C 1
ATOM 1294 O O . HIS A 1 165 ? -11.901 -13.597 -21.731 1.00 51.84 165 HIS A O 1
ATOM 1300 N N . MET A 1 166 ? -13.184 -12.407 -23.137 1.00 48.72 166 MET A N 1
ATOM 1301 C CA . MET A 1 166 ? -13.233 -11.231 -22.279 1.00 48.72 166 MET A CA 1
ATOM 1302 C C . MET A 1 166 ? -14.128 -11.542 -21.080 1.00 48.72 166 MET A C 1
ATOM 1304 O O . MET A 1 166 ? -15.352 -11.433 -21.149 1.00 48.72 166 MET A O 1
ATOM 1308 N N . ALA A 1 167 ? -13.496 -11.870 -19.956 1.00 48.22 167 ALA A N 1
ATOM 1309 C CA . ALA A 1 167 ? -14.070 -11.854 -18.614 1.00 48.22 167 ALA A CA 1
ATOM 1310 C C . ALA A 1 167 ? -14.375 -10.412 -18.144 1.00 48.22 167 ALA A C 1
ATOM 1312 O O . ALA A 1 167 ? -14.049 -10.024 -17.030 1.00 48.22 167 ALA A O 1
ATOM 1313 N N . ASN A 1 168 ? -15.006 -9.605 -19.001 1.00 58.97 168 ASN A N 1
ATOM 1314 C CA . ASN A 1 168 ? -15.404 -8.227 -18.725 1.00 58.97 168 ASN A CA 1
ATOM 1315 C C . ASN A 1 168 ? -16.914 -8.075 -18.918 1.00 58.97 168 ASN A C 1
ATOM 1317 O O . ASN A 1 168 ? -17.335 -7.268 -19.732 1.00 58.97 168 ASN A O 1
ATOM 1321 N N . GLY A 1 169 ? -17.724 -8.877 -18.214 1.00 60.25 169 GLY A N 1
ATOM 1322 C CA . GLY A 1 169 ? -19.136 -8.626 -17.867 1.00 60.25 169 GLY A CA 1
ATOM 1323 C C . GLY A 1 169 ? -20.156 -8.236 -18.954 1.00 60.25 169 GLY A C 1
ATOM 1324 O O . GLY A 1 169 ? -21.322 -8.060 -18.615 1.00 60.25 169 GLY A O 1
ATOM 1325 N N . TRP A 1 170 ? -19.783 -8.080 -20.220 1.00 63.25 170 TRP A N 1
ATOM 1326 C CA . TRP A 1 170 ? -20.599 -7.529 -21.301 1.00 63.25 170 TRP A CA 1
ATOM 1327 C C . TRP A 1 170 ? -20.982 -8.633 -22.282 1.00 63.25 170 TRP A C 1
ATOM 1329 O O . TRP A 1 170 ? -20.519 -8.682 -23.423 1.00 63.25 170 TRP A O 1
ATOM 1339 N N . THR A 1 171 ? -21.850 -9.536 -21.825 1.00 79.25 171 THR A N 1
ATOM 1340 C CA . THR A 1 171 ? -22.446 -10.555 -22.694 1.00 79.25 171 THR A CA 1
ATOM 1341 C C . THR A 1 171 ? -23.331 -9.904 -23.771 1.00 79.25 171 THR A C 1
ATOM 1343 O O . THR A 1 171 ? -23.757 -8.749 -23.615 1.00 79.25 171 THR A O 1
ATOM 1346 N N . PRO A 1 172 ? -23.610 -10.595 -24.892 1.00 77.25 172 PRO A N 1
ATOM 1347 C CA . PRO A 1 172 ? -24.552 -10.119 -25.904 1.00 77.25 172 PRO A CA 1
ATOM 1348 C C . PRO A 1 172 ? -25.928 -9.767 -25.321 1.00 77.25 172 PRO A C 1
ATOM 1350 O O . PRO A 1 172 ? -26.455 -8.703 -25.645 1.00 77.25 172 PRO A O 1
ATOM 1353 N N . GLU A 1 173 ? -26.468 -10.576 -24.397 1.00 79.50 173 GLU A N 1
ATOM 1354 C CA . GLU A 1 173 ? -27.772 -10.274 -23.785 1.00 79.50 173 GLU A CA 1
ATOM 1355 C C . GLU A 1 173 ? -27.713 -9.009 -22.927 1.00 79.50 173 GLU A C 1
ATOM 1357 O O . GLU A 1 173 ? -28.640 -8.198 -22.935 1.00 79.50 173 GLU A O 1
ATOM 1362 N N . ARG A 1 174 ? -26.608 -8.796 -22.201 1.00 80.75 174 ARG A N 1
ATOM 1363 C CA . ARG A 1 174 ? -26.439 -7.591 -21.385 1.00 80.75 174 ARG A CA 1
ATOM 1364 C C . ARG A 1 174 ? -26.365 -6.339 -22.252 1.00 80.75 174 ARG A C 1
ATOM 1366 O O . ARG A 1 174 ? -26.954 -5.329 -21.884 1.00 80.75 174 ARG A O 1
ATOM 1373 N N . ARG A 1 175 ? -25.690 -6.408 -23.405 1.00 78.81 175 ARG A N 1
ATOM 1374 C CA . ARG A 1 175 ? -25.645 -5.306 -24.380 1.00 78.81 175 ARG A CA 1
ATOM 1375 C C . ARG A 1 175 ? -27.030 -4.976 -24.931 1.00 78.81 175 ARG A C 1
ATOM 1377 O O . ARG A 1 175 ? -27.362 -3.798 -24.998 1.00 78.81 175 ARG A O 1
ATOM 1384 N N . ALA A 1 176 ? -27.841 -5.986 -25.251 1.00 81.06 176 ALA A N 1
ATOM 1385 C CA . ALA A 1 176 ? -29.214 -5.785 -25.717 1.00 81.06 176 ALA A CA 1
ATOM 1386 C C . ALA A 1 176 ? -30.087 -5.100 -24.649 1.00 81.06 176 ALA A C 1
ATOM 1388 O O . ALA A 1 176 ? -30.666 -4.051 -24.919 1.00 81.06 176 ALA A O 1
ATOM 1389 N N . ARG A 1 177 ? -30.075 -5.604 -23.405 1.00 85.69 177 ARG A N 1
ATOM 1390 C CA . ARG A 1 177 ? -30.806 -4.976 -22.285 1.00 85.69 177 ARG A CA 1
ATOM 1391 C C . ARG A 1 177 ? -30.368 -3.536 -22.037 1.00 85.69 177 ARG A C 1
ATOM 1393 O O . ARG A 1 177 ? -31.185 -2.668 -21.759 1.00 85.69 177 ARG A O 1
ATOM 1400 N N . GLN A 1 178 ? -29.066 -3.268 -22.116 1.00 83.69 178 GLN A N 1
ATOM 1401 C CA . GLN A 1 178 ? -28.547 -1.921 -21.884 1.00 83.69 178 GLN A CA 1
ATOM 1402 C C . GLN A 1 178 ? -28.908 -0.971 -23.037 1.00 83.69 178 GLN A C 1
ATOM 1404 O O . GLN A 1 178 ? -29.208 0.191 -22.779 1.00 83.69 178 GLN A O 1
ATOM 1409 N N . ALA A 1 179 ? -28.976 -1.467 -24.277 1.00 79.31 179 ALA A N 1
ATOM 1410 C CA . ALA A 1 179 ? -29.487 -0.710 -25.416 1.00 79.31 179 ALA A CA 1
ATOM 1411 C C . ALA A 1 179 ? -30.977 -0.358 -25.258 1.00 79.31 179 ALA A C 1
ATOM 1413 O O . ALA A 1 179 ? -31.348 0.788 -25.505 1.00 79.31 179 ALA A O 1
ATOM 1414 N N . GLU A 1 180 ? -31.813 -1.289 -24.788 1.00 89.19 180 GLU A N 1
ATOM 1415 C CA . GLU A 1 180 ? -33.231 -1.028 -24.484 1.00 89.19 180 GLU A CA 1
ATOM 1416 C C . GLU A 1 180 ? -33.395 0.054 -23.406 1.00 89.19 180 GLU A C 1
ATOM 1418 O O . GLU A 1 180 ? -34.164 0.998 -23.588 1.00 89.19 180 GLU A O 1
ATOM 1423 N N . LEU A 1 181 ? -32.611 -0.012 -22.323 1.00 87.19 181 LEU A N 1
ATOM 1424 C CA . LEU A 1 181 ? -32.620 1.007 -21.264 1.00 87.19 181 LEU A CA 1
ATOM 1425 C C . LEU A 1 181 ? -32.188 2.387 -21.780 1.00 87.19 181 LEU A C 1
ATOM 1427 O O . LEU A 1 181 ? -32.791 3.404 -21.441 1.00 87.19 181 LEU A O 1
ATOM 1431 N N . ILE A 1 182 ? -31.165 2.431 -22.636 1.00 80.19 182 ILE A N 1
ATOM 1432 C CA . ILE A 1 182 ? -30.698 3.669 -23.269 1.00 80.19 182 ILE A CA 1
ATOM 1433 C C . ILE A 1 182 ? -31.780 4.257 -24.193 1.00 80.19 182 ILE A C 1
ATOM 1435 O O . ILE A 1 182 ? -31.971 5.473 -24.200 1.00 80.19 182 ILE A O 1
ATOM 1439 N N . GLN A 1 183 ? -32.517 3.418 -24.927 1.00 76.56 183 GLN A N 1
ATOM 1440 C CA . GLN A 1 183 ? -33.654 3.841 -25.759 1.00 76.56 183 GLN A CA 1
ATOM 1441 C C . GLN A 1 183 ? -34.842 4.336 -24.930 1.00 76.56 183 GLN A C 1
ATOM 1443 O O . GLN A 1 183 ? -35.555 5.240 -25.363 1.00 76.56 183 GLN A O 1
ATOM 1448 N N . GLN A 1 184 ? -35.048 3.774 -23.737 1.00 83.44 184 GLN A N 1
ATOM 1449 C CA . GLN A 1 184 ? -36.109 4.201 -22.831 1.00 83.44 184 GLN A CA 1
ATOM 1450 C C . GLN A 1 184 ? -35.800 5.563 -22.197 1.00 83.44 184 GLN A C 1
ATOM 1452 O O . GLN A 1 184 ? -36.683 6.412 -22.116 1.00 83.44 184 GLN A O 1
ATOM 1457 N N . TRP A 1 185 ? -34.561 5.781 -21.744 1.00 83.12 185 TRP A N 1
ATOM 1458 C CA . TRP A 1 185 ? -34.190 6.982 -20.980 1.00 83.12 185 TRP A CA 1
ATOM 1459 C C . TRP A 1 185 ? -33.633 8.118 -21.839 1.00 83.12 185 TRP A C 1
ATOM 1461 O O . TRP A 1 185 ? -33.416 9.210 -21.317 1.00 83.12 185 TRP A O 1
ATOM 1471 N N . LYS A 1 186 ? -33.380 7.857 -23.130 1.00 80.81 186 LYS A N 1
ATOM 1472 C CA . LYS A 1 186 ? -32.962 8.818 -24.168 1.00 80.81 186 LYS A CA 1
ATOM 1473 C C . LYS A 1 186 ? -32.066 9.953 -23.652 1.00 80.81 186 LYS A C 1
ATOM 1475 O O . LYS A 1 186 ? -32.373 11.129 -23.848 1.00 80.81 186 LYS A O 1
ATOM 1480 N N . PRO A 1 187 ? -30.925 9.647 -23.011 1.00 65.75 187 PRO A N 1
ATOM 1481 C CA . PRO A 1 187 ? -30.114 10.657 -22.330 1.00 65.75 187 PRO A CA 1
ATOM 1482 C C . PRO A 1 187 ? -29.592 11.775 -23.255 1.00 65.75 187 PRO A C 1
ATOM 1484 O O . PRO A 1 187 ? -29.210 12.841 -22.776 1.00 65.75 187 PRO A O 1
ATOM 1487 N N . TRP A 1 188 ? -29.602 11.573 -24.579 1.00 72.25 188 TRP A N 1
ATOM 1488 C CA . TRP A 1 188 ? -29.281 12.601 -25.576 1.00 72.25 188 TRP A CA 1
ATOM 1489 C C . TRP A 1 188 ? -30.301 13.745 -25.657 1.00 72.25 188 TRP A C 1
ATOM 1491 O O . TRP A 1 188 ? -29.933 14.823 -26.116 1.00 72.25 188 TRP A O 1
ATOM 1501 N N . GLU A 1 189 ? -31.542 13.561 -25.200 1.00 72.81 189 GLU A N 1
ATOM 1502 C CA . GLU A 1 189 ? -32.550 14.634 -25.160 1.00 72.81 189 GLU A CA 1
ATOM 1503 C C . GLU A 1 189 ? -32.203 15.711 -24.118 1.00 72.81 189 GLU A C 1
ATOM 1505 O O . GLU A 1 189 ? -32.560 16.872 -24.287 1.00 72.81 189 GLU A O 1
ATOM 1510 N N . GLN A 1 190 ? -31.431 15.353 -23.087 1.00 65.31 190 GLN A N 1
ATOM 1511 C CA . GLN A 1 190 ? -30.904 16.268 -22.063 1.00 65.31 190 GLN A CA 1
ATOM 1512 C C . GLN A 1 190 ? -29.474 16.748 -22.377 1.00 65.31 190 GLN A C 1
ATOM 1514 O O . GLN A 1 190 ? -28.792 17.319 -21.524 1.00 65.31 190 GLN A O 1
ATOM 1519 N N . SER A 1 191 ? -28.970 16.488 -23.589 1.00 64.69 191 SER A N 1
ATOM 1520 C CA . SER A 1 191 ? -27.620 16.899 -23.969 1.00 64.69 191 SER A CA 1
ATOM 1521 C C . SER A 1 191 ? -27.557 18.414 -24.161 1.00 64.69 191 SER A C 1
ATOM 1523 O O . SER A 1 191 ? -28.212 18.973 -25.036 1.00 64.69 191 SER A O 1
ATOM 1525 N N . THR A 1 192 ? -26.703 19.090 -23.391 1.00 63.72 192 THR A N 1
ATOM 1526 C CA . THR A 1 192 ? -26.453 20.539 -23.492 1.00 63.72 192 THR A CA 1
ATOM 1527 C C . THR A 1 192 ? -25.486 20.878 -24.634 1.00 63.72 192 THR A C 1
ATOM 1529 O O . THR A 1 192 ? -24.578 21.697 -24.482 1.00 63.72 192 THR A O 1
ATOM 1532 N N . GLY A 1 193 ? -25.617 20.188 -25.767 1.00 66.94 193 GLY A N 1
ATOM 1533 C CA . GLY A 1 193 ? -24.876 20.502 -26.982 1.00 66.94 193 GLY A CA 1
ATOM 1534 C C . GLY A 1 193 ? -25.453 21.739 -27.681 1.00 66.94 193 GLY A C 1
ATOM 1535 O O . GLY A 1 193 ? -26.595 22.124 -27.427 1.00 66.94 193 GLY A O 1
ATOM 1536 N N . PRO A 1 194 ? -24.700 22.382 -28.588 1.00 66.81 194 PRO A N 1
ATOM 1537 C CA . PRO A 1 194 ? -25.223 23.505 -29.354 1.00 66.81 194 PRO A CA 1
ATOM 1538 C C . PRO A 1 194 ? -26.439 23.079 -30.193 1.00 66.81 194 PRO A C 1
ATOM 1540 O O . PRO A 1 194 ? -26.329 22.245 -31.094 1.00 66.81 194 PRO A O 1
ATOM 1543 N N . ALA A 1 195 ? -27.604 23.663 -29.904 1.00 66.25 195 ALA A N 1
ATOM 1544 C CA . ALA A 1 195 ? -28.848 23.362 -30.614 1.00 66.25 195 ALA A CA 1
ATOM 1545 C C . ALA A 1 195 ? -28.880 23.969 -32.031 1.00 66.25 195 ALA A C 1
ATOM 1547 O O . ALA A 1 195 ? -29.460 23.374 -32.941 1.00 66.25 195 ALA A O 1
ATOM 1548 N N . SER A 1 196 ? -28.213 25.114 -32.239 1.00 73.44 196 SER A N 1
ATOM 1549 C CA . SER A 1 196 ? -28.179 25.817 -33.527 1.00 73.44 196 SER A CA 1
ATOM 1550 C C . SER A 1 196 ? -27.252 25.145 -34.546 1.00 73.44 196 SER A C 1
ATOM 1552 O O . SER A 1 196 ? -26.214 24.574 -34.199 1.00 73.44 196 SER A O 1
ATOM 1554 N N . ALA A 1 197 ? -27.606 25.245 -35.831 1.00 70.12 197 ALA A N 1
ATOM 1555 C CA . ALA A 1 197 ? -26.782 24.735 -36.930 1.00 70.12 197 ALA A CA 1
ATOM 1556 C C . ALA A 1 197 ? -25.367 25.349 -36.920 1.00 70.12 197 ALA A C 1
ATOM 1558 O O . ALA A 1 197 ? -24.374 24.640 -37.100 1.00 70.12 197 ALA A O 1
ATOM 1559 N N . GLU A 1 198 ? -25.254 26.642 -36.608 1.00 66.88 198 GLU A N 1
ATOM 1560 C CA . GLU A 1 198 ? -23.971 27.338 -36.465 1.00 66.88 198 GLU A CA 1
ATOM 1561 C C . GLU A 1 198 ? -23.126 26.776 -35.314 1.00 66.88 198 GLU A C 1
ATOM 1563 O O . GLU A 1 198 ? -21.932 26.516 -35.482 1.00 66.88 198 GLU A O 1
ATOM 1568 N N . GLY A 1 199 ? -23.743 26.505 -34.159 1.00 71.75 199 GLY A N 1
ATOM 1569 C CA . GLY A 1 199 ? -23.047 25.944 -33.005 1.00 71.75 199 GLY A CA 1
ATOM 1570 C C . GLY A 1 199 ? -22.572 24.505 -33.244 1.00 71.75 199 GLY A C 1
ATOM 1571 O O . GLY A 1 199 ? -21.451 24.161 -32.862 1.00 71.75 199 GLY A O 1
ATOM 1572 N N . LYS A 1 200 ? -23.361 23.687 -33.957 1.00 72.31 200 LYS A N 1
ATOM 1573 C CA . LYS A 1 200 ? -22.949 22.338 -34.394 1.00 72.31 200 LYS A CA 1
ATOM 1574 C C . LYS A 1 200 ? -21.758 22.393 -35.352 1.00 72.31 200 LYS A C 1
ATOM 1576 O O . LYS A 1 200 ? -20.812 21.622 -35.199 1.00 72.31 200 LYS A O 1
ATOM 1581 N N . THR A 1 201 ? -21.766 23.342 -36.288 1.00 65.19 201 THR A N 1
ATOM 1582 C CA . THR A 1 201 ? -20.684 23.534 -37.272 1.00 65.19 201 THR A CA 1
ATOM 1583 C C . THR A 1 201 ? -19.391 24.024 -36.613 1.00 65.19 201 THR A C 1
ATOM 1585 O O . THR A 1 201 ? -18.287 23.655 -37.014 1.00 65.19 201 THR A O 1
ATOM 1588 N N . ARG A 1 202 ? -19.501 24.840 -35.561 1.00 63.34 202 ARG A N 1
ATOM 1589 C CA . ARG A 1 202 ? -18.346 25.282 -34.773 1.00 63.34 202 ARG A CA 1
ATOM 1590 C C . ARG A 1 202 ? -17.760 24.140 -33.935 1.00 63.34 202 ARG A C 1
ATOM 1592 O O . ARG A 1 202 ? -16.545 23.980 -33.908 1.00 63.34 202 ARG A O 1
ATOM 1599 N N . ALA A 1 203 ? -18.607 23.313 -33.319 1.00 62.50 203 ALA A N 1
ATOM 1600 C CA . ALA A 1 203 ? -18.168 22.141 -32.561 1.00 62.50 203 ALA A CA 1
ATOM 1601 C C . ALA A 1 203 ? -17.501 21.075 -33.453 1.00 62.50 203 ALA A C 1
ATOM 1603 O O . ALA A 1 203 ? -16.472 20.522 -33.068 1.00 62.50 203 ALA A O 1
ATOM 1604 N N . SER A 1 204 ? -18.020 20.832 -34.664 1.00 63.00 204 SER A N 1
ATOM 1605 C CA . SER A 1 204 ? -17.427 19.876 -35.617 1.00 63.00 204 SER A CA 1
ATOM 1606 C C . SER A 1 204 ? -16.059 20.332 -36.142 1.00 63.00 204 SER A C 1
ATOM 1608 O O . SER A 1 204 ? -15.181 19.506 -36.398 1.00 63.00 204 SER A O 1
ATOM 1610 N N . ARG A 1 205 ? -15.827 21.649 -36.217 1.00 60.03 205 ARG A N 1
ATOM 1611 C CA . ARG A 1 205 ? -14.528 22.240 -36.571 1.00 60.03 205 ARG A CA 1
ATOM 1612 C C . ARG A 1 205 ? -13.456 22.097 -35.484 1.00 60.03 205 ARG A C 1
ATOM 1614 O O . ARG A 1 205 ? -12.279 22.176 -35.819 1.00 60.03 205 ARG A O 1
ATOM 1621 N N . ASN A 1 206 ? -13.803 21.797 -34.228 1.00 58.31 206 ASN A N 1
ATOM 1622 C CA . ASN A 1 206 ? -12.812 21.606 -33.154 1.00 58.31 206 ASN A CA 1
ATOM 1623 C C . ASN A 1 206 ? -11.943 20.343 -33.334 1.00 58.31 206 ASN A C 1
ATOM 1625 O O . ASN A 1 206 ? -10.863 20.248 -32.752 1.00 58.31 206 ASN A O 1
ATOM 1629 N N . ALA A 1 207 ? -12.372 19.382 -34.162 1.00 54.16 207 ALA A N 1
ATOM 1630 C CA . ALA A 1 207 ? -11.560 18.219 -34.535 1.00 54.16 207 ALA A CA 1
ATOM 1631 C C . ALA A 1 207 ? -10.445 18.556 -35.552 1.00 54.16 207 ALA A C 1
ATOM 1633 O O . ALA A 1 207 ? -9.521 17.763 -35.751 1.00 54.16 207 ALA A O 1
ATOM 1634 N N . TRP A 1 208 ? -10.503 19.727 -36.195 1.00 54.44 208 TRP A N 1
ATOM 1635 C CA . TRP A 1 208 ? -9.545 20.145 -37.214 1.00 54.44 208 TRP A CA 1
ATOM 1636 C C . TRP A 1 208 ? -8.271 20.731 -36.585 1.00 54.44 208 TRP A C 1
ATOM 1638 O O . TRP A 1 208 ? -8.182 21.920 -36.286 1.00 54.44 208 TRP A O 1
ATOM 1648 N N . LYS A 1 209 ? -7.2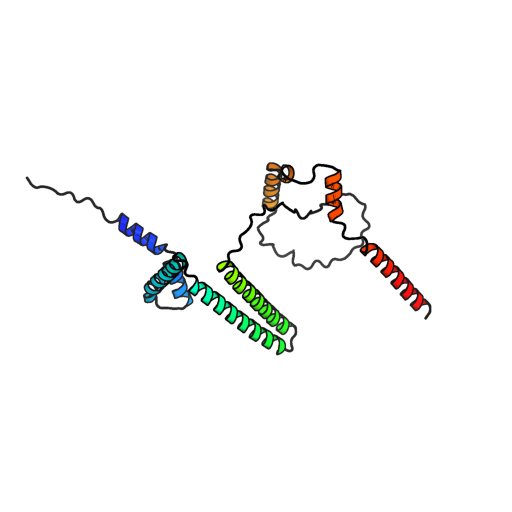44 19.892 -36.406 1.00 52.94 209 LYS A N 1
ATOM 1649 C CA . LYS A 1 209 ? -5.927 20.290 -35.874 1.00 52.94 209 LYS A CA 1
ATOM 1650 C C . LYS A 1 209 ? -4.941 20.729 -36.968 1.00 52.94 209 LYS A C 1
ATOM 1652 O O . LYS A 1 209 ? -3.888 20.117 -37.099 1.00 52.94 209 LYS A O 1
ATOM 1657 N N . GLY A 1 210 ? -5.280 21.768 -37.736 1.00 58.06 210 GLY A N 1
ATOM 1658 C CA . GLY A 1 210 ? -4.333 22.480 -38.611 1.00 58.06 210 GLY A CA 1
ATOM 1659 C C . GLY A 1 210 ? -3.820 21.681 -39.823 1.00 58.06 210 GLY A C 1
ATOM 1660 O O . GLY A 1 210 ? -3.191 20.632 -39.705 1.00 58.06 210 GLY A O 1
ATOM 1661 N N . GLY A 1 211 ? -4.063 22.211 -41.021 1.00 60.03 211 GLY A N 1
ATOM 1662 C CA . GLY A 1 211 ? -3.807 21.605 -42.337 1.00 60.03 211 GLY A CA 1
ATOM 1663 C C . GLY A 1 211 ? -2.343 21.359 -42.747 1.00 60.03 211 GLY A C 1
ATOM 1664 O O . GLY A 1 211 ? -2.042 21.438 -43.931 1.00 60.03 211 GLY A O 1
ATOM 1665 N N . ILE A 1 212 ? -1.443 21.018 -41.818 1.00 64.06 212 ILE A N 1
ATOM 1666 C CA . ILE A 1 212 ? -0.026 20.717 -42.105 1.00 64.06 212 ILE A CA 1
ATOM 1667 C C . ILE A 1 212 ? 0.151 19.269 -42.596 1.00 64.06 212 ILE A C 1
ATOM 1669 O O . ILE A 1 212 ? 1.035 18.963 -43.392 1.00 64.06 212 ILE A O 1
ATOM 1673 N N . ARG A 1 213 ? -0.714 18.339 -42.166 1.00 65.00 213 ARG A N 1
ATOM 1674 C CA . ARG A 1 213 ? -0.630 16.921 -42.571 1.00 65.00 213 ARG A CA 1
ATOM 1675 C C . ARG A 1 213 ? -0.759 16.689 -44.088 1.00 65.00 213 ARG A C 1
ATOM 1677 O O . ARG A 1 213 ? -0.021 15.840 -44.585 1.00 65.00 213 ARG A O 1
ATOM 1684 N N . PRO A 1 214 ? -1.647 17.383 -44.825 1.00 67.06 214 PRO A N 1
ATOM 1685 C CA . PRO A 1 214 ? -1.674 17.339 -46.288 1.00 67.06 214 PRO A CA 1
ATOM 1686 C C . PRO A 1 214 ? -0.371 17.846 -46.924 1.00 67.06 214 PRO A C 1
ATOM 1688 O O . PRO A 1 214 ? 0.215 17.130 -47.728 1.00 67.06 214 PRO A O 1
ATOM 1691 N N . GLN A 1 215 ? 0.149 18.993 -46.476 1.00 73.75 215 GLN A N 1
ATOM 1692 C CA . GLN A 1 215 ? 1.402 19.579 -46.980 1.00 73.75 215 GLN A CA 1
ATOM 1693 C C . GLN A 1 215 ? 2.613 18.657 -46.746 1.00 73.75 215 GLN A C 1
ATOM 1695 O O . GLN A 1 215 ? 3.451 18.472 -47.623 1.00 73.75 215 GLN A O 1
ATOM 1700 N N . LEU A 1 216 ? 2.678 17.991 -45.588 1.00 73.44 216 LEU A N 1
ATOM 1701 C CA . LEU A 1 216 ? 3.720 17.002 -45.286 1.00 73.44 216 LEU A CA 1
ATOM 1702 C C . LEU A 1 216 ? 3.590 15.704 -46.099 1.00 73.44 216 LEU A C 1
ATOM 1704 O O . LEU A 1 216 ? 4.575 14.977 -46.234 1.00 73.44 216 LEU A O 1
ATOM 1708 N N . ARG A 1 217 ? 2.395 15.362 -46.600 1.00 76.50 217 ARG A N 1
ATOM 1709 C CA . ARG A 1 217 ? 2.220 14.224 -47.522 1.00 76.50 217 ARG A CA 1
ATOM 1710 C C . ARG A 1 217 ? 2.725 14.583 -48.911 1.00 76.50 217 ARG A C 1
ATOM 1712 O O . ARG A 1 217 ? 3.456 13.793 -49.497 1.00 76.50 217 ARG A O 1
ATOM 1719 N N . GLU A 1 218 ? 2.400 15.783 -49.366 1.00 81.69 218 GLU A N 1
ATOM 1720 C CA . GLU A 1 218 ? 2.817 16.314 -50.661 1.00 81.69 218 GLU A CA 1
ATOM 1721 C C . GLU A 1 218 ? 4.344 16.473 -50.737 1.00 81.69 218 GLU A C 1
ATOM 1723 O O . GLU A 1 218 ? 4.976 15.933 -51.644 1.00 81.69 218 GLU A O 1
ATOM 1728 N N . LEU A 1 219 ? 4.966 17.051 -49.700 1.00 82.75 219 LEU A N 1
ATOM 1729 C CA . LEU A 1 219 ? 6.427 17.125 -49.574 1.00 82.75 219 LEU A CA 1
ATOM 1730 C C . LEU A 1 219 ? 7.080 15.735 -49.626 1.00 82.75 219 LEU A C 1
ATOM 1732 O O . LEU A 1 219 ? 8.103 15.536 -50.277 1.00 82.75 219 LEU A O 1
ATOM 1736 N N . ARG A 1 220 ? 6.471 14.743 -48.966 1.00 81.69 220 ARG A N 1
ATOM 1737 C CA . ARG A 1 220 ? 6.983 13.366 -48.950 1.00 81.69 220 ARG A CA 1
ATOM 1738 C C . ARG A 1 220 ? 6.895 12.699 -50.326 1.00 81.69 220 ARG A C 1
ATOM 1740 O O . ARG A 1 220 ? 7.744 11.871 -50.641 1.00 81.69 220 ARG A O 1
ATOM 1747 N N . GLN A 1 221 ? 5.888 13.035 -51.130 1.00 84.81 221 GLN A N 1
ATOM 1748 C CA . GLN A 1 221 ? 5.765 12.561 -52.511 1.00 84.81 221 GLN A CA 1
ATOM 1749 C C . GLN A 1 221 ? 6.808 13.202 -53.427 1.00 84.81 221 GLN A C 1
ATOM 1751 O O . GLN A 1 221 ? 7.442 12.484 -54.195 1.00 84.81 221 GLN A O 1
ATOM 1756 N N . LEU A 1 222 ? 7.054 14.506 -53.289 1.00 88.69 222 LEU A N 1
ATOM 1757 C CA . LEU A 1 222 ? 8.091 15.201 -54.057 1.00 88.69 222 LEU A CA 1
ATOM 1758 C C . LEU A 1 222 ? 9.491 14.639 -53.776 1.00 88.69 222 LEU A C 1
ATOM 1760 O O . LEU A 1 222 ? 10.224 14.340 -54.715 1.00 88.69 222 LEU A O 1
ATOM 1764 N N . LEU A 1 223 ? 9.825 14.408 -52.502 1.00 86.19 223 LEU A N 1
ATOM 1765 C CA . LEU A 1 223 ? 11.116 13.827 -52.116 1.00 86.19 223 LEU A CA 1
ATOM 1766 C C . LEU A 1 223 ? 11.304 12.400 -52.654 1.00 86.19 223 LEU A C 1
ATOM 1768 O O . LEU A 1 223 ? 12.388 12.061 -53.117 1.00 86.19 223 LEU A O 1
ATOM 1772 N N . ARG A 1 224 ? 10.247 11.576 -52.655 1.00 80.44 224 ARG A N 1
ATOM 1773 C CA . ARG A 1 224 ? 10.304 10.226 -53.243 1.00 80.44 224 ARG A CA 1
ATOM 1774 C C . ARG A 1 224 ? 10.508 10.255 -54.751 1.00 80.44 224 ARG A C 1
ATOM 1776 O O . ARG A 1 224 ? 11.289 9.466 -55.266 1.00 80.44 224 ARG A O 1
ATOM 1783 N N . ASN A 1 225 ? 9.828 11.159 -55.451 1.00 85.12 225 ASN A N 1
ATOM 1784 C CA . ASN A 1 225 ? 9.990 11.298 -56.896 1.00 85.12 225 ASN A CA 1
ATOM 1785 C C . ASN A 1 225 ? 11.408 11.762 -57.251 1.00 85.12 225 ASN A C 1
ATOM 1787 O O . ASN A 1 225 ? 11.990 11.262 -58.207 1.00 85.12 225 ASN A O 1
ATOM 1791 N N . GLN A 1 226 ? 11.982 12.670 -56.458 1.00 80.31 226 GLN A N 1
ATOM 1792 C CA . GLN A 1 226 ? 13.370 13.099 -56.622 1.00 80.31 226 GLN A CA 1
ATOM 1793 C C . GLN A 1 226 ? 14.350 11.936 -56.414 1.00 80.31 226 GLN A C 1
ATOM 1795 O O . GLN A 1 226 ? 15.280 11.772 -57.196 1.00 80.31 226 GLN A O 1
ATOM 1800 N N . GLU A 1 227 ? 14.126 11.104 -55.395 1.00 78.06 227 GLU A N 1
ATOM 1801 C CA . GLU A 1 227 ? 14.959 9.927 -55.129 1.00 78.06 227 GLU A CA 1
ATOM 1802 C C . GLU A 1 227 ? 14.870 8.888 -56.259 1.00 78.06 227 GLU A C 1
ATOM 1804 O O . GLU A 1 227 ? 15.880 8.296 -56.629 1.00 78.06 227 GLU A O 1
ATOM 1809 N N . GLN A 1 228 ? 13.683 8.697 -56.839 1.00 80.19 228 GLN A N 1
ATOM 1810 C CA . GLN A 1 228 ? 13.473 7.805 -57.981 1.00 80.19 228 GLN A CA 1
ATOM 1811 C C . GLN A 1 228 ? 14.228 8.304 -59.226 1.00 80.19 228 GLN A C 1
ATOM 1813 O O . GLN A 1 228 ? 14.973 7.548 -59.835 1.00 80.19 228 GLN A O 1
ATOM 1818 N N . LEU A 1 229 ? 14.116 9.598 -59.543 1.00 82.06 229 LEU A N 1
ATOM 1819 C CA . LEU A 1 229 ? 14.801 10.207 -60.688 1.00 82.06 229 LEU A CA 1
ATOM 1820 C C . LEU A 1 229 ? 16.328 10.168 -60.557 1.00 82.06 229 LEU A C 1
ATOM 1822 O O . LEU A 1 229 ? 17.021 9.987 -61.550 1.00 82.06 229 LEU A O 1
ATOM 1826 N N . LEU A 1 230 ? 16.862 10.326 -59.342 1.00 74.56 230 LEU A N 1
ATOM 1827 C CA . LEU A 1 230 ? 18.301 10.201 -59.098 1.00 74.56 230 LEU A CA 1
ATOM 1828 C C . LEU A 1 230 ? 18.803 8.761 -59.258 1.00 74.56 230 LEU A C 1
ATOM 1830 O O . LEU A 1 230 ? 19.953 8.575 -59.643 1.00 74.56 230 LEU A O 1
ATOM 1834 N N . ARG A 1 231 ? 17.961 7.757 -58.984 1.00 73.44 231 ARG A N 1
ATOM 1835 C CA . ARG A 1 231 ? 18.285 6.342 -59.224 1.00 73.44 231 ARG A CA 1
ATOM 1836 C C . ARG A 1 231 ? 18.241 5.981 -60.705 1.00 73.44 231 ARG A C 1
ATOM 1838 O O . ARG A 1 231 ? 19.049 5.175 -61.132 1.00 73.44 231 ARG A O 1
ATOM 1845 N N . ASP A 1 232 ? 17.337 6.589 -61.468 1.00 74.88 232 ASP A N 1
ATOM 1846 C CA . ASP A 1 232 ? 17.196 6.335 -62.909 1.00 74.88 232 ASP A CA 1
ATOM 1847 C C . ASP A 1 232 ? 18.288 7.034 -63.754 1.00 74.88 232 ASP A C 1
ATOM 1849 O O . ASP A 1 232 ? 18.425 6.758 -64.944 1.00 74.88 232 ASP A O 1
ATOM 1853 N N . LEU A 1 233 ? 19.060 7.949 -63.151 1.00 68.50 233 LEU A N 1
ATOM 1854 C CA . LEU A 1 233 ? 20.187 8.664 -63.770 1.00 68.50 233 LEU A CA 1
ATOM 1855 C C . LEU A 1 233 ? 21.568 8.059 -63.437 1.00 68.50 233 LEU A C 1
ATOM 1857 O O . LEU A 1 233 ? 22.583 8.618 -63.861 1.00 68.50 233 LEU A O 1
ATOM 1861 N N . GLN A 1 234 ? 21.614 6.958 -62.679 1.00 50.66 234 GLN A N 1
ATOM 1862 C CA . GLN A 1 234 ? 22.816 6.156 -62.401 1.00 50.66 234 GLN A CA 1
ATOM 1863 C C . GLN A 1 234 ? 22.811 4.873 -63.230 1.00 50.66 234 GLN A C 1
ATOM 1865 O O . GLN A 1 234 ? 23.914 4.476 -63.664 1.00 50.66 234 GLN A O 1
#

Foldseek 3Di:
DDDDDDDDPPDDPVVVVVVVCVCPDPQLVVLVVVCVVVVHDPVCSVVSSVVVVVVVVCVVVVNCPVVLVVLVVLLVVLLVLLVVLQVVLVVDPDPVSSVVSNVSSVVSVVVSVVSVVVSVCSVPPPPPPPPVPQCPDPPPDDDPDDDDDPDDDDPPVPDCPPVPDPPPPCDPVNVVVVVVVCVVVVVVVVRPQDPDPVSVVVVVCVVDPDDVVVVVVVVVVVVVVVVVVVVVVD

Sequence (234 aa):
MKKEIQAEPRDKTRRNMSAAQHVMSPELLSASVITACHKLDNSDIAGYVTELKQQANSIHANDMSRPETMLIAQAHALDGLFARLANRAFSVSSLDVMERYMRLALKAQNQTRTTLQTLAELKAPKQVAFVRQANIGNQVQVNNGTVPTRAREFETSQTNYWRLHMANGWTPERRARQAELIQQWKPWEQSTGPASAEGKTRASRNAWKGGIRPQLRELRQLLRNQEQLLRDLQ

pLDDT: mean 73.52, std 19.69, range [32.53, 97.38]

Secondary structure (DSSP, 8-state):
----------SHHHHHHHHHHHHT-HHHHHHHHHHHHHT--GGGHHHHHHHHHHHHHHHHTT--HHHHHHHHHHHHHHHHHHHHHHHHHHT---HHHHHHHHHHHHHHHHHHHHHHHHHHHHHS-----------------------------------GGGTS---SS--HHHHHHHHHHHHHH-GGGG--S--SHHHHHHHHHTT---THHHHHHHHHHHHHHHHHHHHHT-

Organism: Stutzerimonas stutzeri (NCBI:txid316)